Protein AF-0000000066373937 (afdb_homodimer)

Structure (mmCIF, N/CA/C/O backbone):
data_AF-0000000066373937-model_v1
#
loop_
_entity.id
_entity.type
_entity.pdbx_description
1 polymer 'Nitroreductase domain-containing protein'
#
loop_
_atom_site.group_PDB
_atom_site.id
_atom_site.type_symbol
_atom_site.label_atom_id
_atom_site.label_alt_id
_atom_site.label_comp_id
_atom_site.label_asym_id
_atom_site.label_entity_id
_atom_site.label_seq_id
_atom_site.pdbx_PDB_ins_code
_atom_site.Cartn_x
_atom_site.Cartn_y
_atom_site.Cartn_z
_atom_site.occupancy
_atom_site.B_iso_or_equiv
_atom_site.auth_seq_id
_atom_site.auth_comp_id
_atom_site.auth_asym_id
_atom_site.auth_atom_id
_atom_site.pdbx_PDB_model_num
ATOM 1 N N . MET A 1 1 ? -19.297 -17.609 -20.734 1 18.06 1 MET A N 1
ATOM 2 C CA . MET A 1 1 ? -18.984 -16.766 -19.594 1 18.06 1 MET A CA 1
ATOM 3 C C . MET A 1 1 ? -17.953 -15.711 -19.969 1 18.06 1 MET A C 1
ATOM 5 O O . MET A 1 1 ? -16.844 -16.031 -20.406 1 18.06 1 MET A O 1
ATOM 9 N N . ALA A 1 2 ? -18.312 -14.539 -20.469 1 19.8 2 ALA A N 1
ATOM 10 C CA . ALA A 1 2 ? -17.594 -13.516 -21.219 1 19.8 2 ALA A CA 1
ATOM 11 C C . ALA A 1 2 ? -16.484 -12.891 -20.375 1 19.8 2 ALA A C 1
ATOM 13 O O . ALA A 1 2 ? -16.766 -12.25 -19.359 1 19.8 2 ALA A O 1
ATOM 14 N N . VAL A 1 3 ? -15.492 -13.602 -20.125 1 22.28 3 VAL A N 1
ATOM 15 C CA . VAL A 1 3 ? -14.305 -12.969 -19.578 1 22.28 3 VAL A CA 1
ATOM 16 C C . VAL A 1 3 ? -13.969 -11.711 -20.375 1 22.28 3 VAL A C 1
ATOM 18 O O . VAL A 1 3 ? -13.992 -11.734 -21.609 1 22.28 3 VAL A O 1
ATOM 21 N N . ALA A 1 4 ? -14.391 -10.633 -19.875 1 26.78 4 ALA A N 1
ATOM 22 C CA . ALA A 1 4 ? -14.062 -9.391 -20.562 1 26.78 4 ALA A CA 1
ATOM 23 C C . ALA A 1 4 ? -12.609 -9.398 -21.047 1 26.78 4 ALA A C 1
ATOM 25 O O . ALA A 1 4 ? -11.688 -9.516 -20.234 1 26.78 4 ALA A O 1
ATOM 26 N N . SER A 1 5 ? -12.289 -9.867 -22.141 1 24.17 5 SER A N 1
ATOM 27 C CA . SER A 1 5 ? -11.07 -10.062 -22.906 1 24.17 5 SER A CA 1
ATOM 28 C C . SER A 1 5 ? -10.141 -8.859 -22.797 1 24.17 5 SER A C 1
ATOM 30 O O . SER A 1 5 ? -8.922 -9.008 -22.719 1 24.17 5 SER A O 1
ATOM 32 N N . ASN A 1 6 ? -10.562 -7.613 -23.281 1 24.41 6 ASN A N 1
ATOM 33 C CA . ASN A 1 6 ? -9.648 -6.547 -23.672 1 24.41 6 ASN A CA 1
ATOM 34 C C . ASN A 1 6 ? -9.453 -5.543 -22.531 1 24.41 6 ASN A C 1
ATOM 36 O O . ASN A 1 6 ? -10.047 -4.465 -22.547 1 24.41 6 ASN A O 1
ATOM 40 N N . VAL A 1 7 ? -9.492 -6.02 -21.406 1 26.81 7 VAL A N 1
ATOM 41 C CA . VAL A 1 7 ? -9.211 -4.977 -20.422 1 26.81 7 VAL A CA 1
ATOM 42 C C . VAL A 1 7 ? -7.809 -4.418 -20.641 1 26.81 7 VAL A C 1
ATOM 44 O O . VAL A 1 7 ? -6.812 -5.121 -20.453 1 26.81 7 VAL A O 1
ATOM 47 N N . SER A 1 8 ? -7.703 -3.598 -21.688 1 26.28 8 SER A N 1
ATOM 48 C CA . SER A 1 8 ? -6.465 -2.844 -21.844 1 26.28 8 SER A CA 1
ATOM 49 C C . SER A 1 8 ? -6.203 -1.941 -20.656 1 26.28 8 SER A C 1
ATOM 51 O O . SER A 1 8 ? -7.066 -1.152 -20.25 1 26.28 8 SER A O 1
ATOM 53 N N . LEU A 1 9 ? -5.598 -2.402 -19.719 1 29.41 9 LEU A N 1
ATOM 54 C CA . LEU A 1 9 ? -5.188 -1.585 -18.578 1 29.41 9 LEU A CA 1
ATOM 55 C C . LEU A 1 9 ? -4.406 -0.361 -19.047 1 29.41 9 LEU A C 1
ATOM 57 O O . LEU A 1 9 ? -3.314 -0.492 -19.594 1 29.41 9 LEU A O 1
ATOM 61 N N . ASP A 1 10 ? -5.09 0.644 -19.5 1 29.42 10 ASP A N 1
ATOM 62 C CA . ASP A 1 10 ? -4.41 1.905 -19.781 1 29.42 10 ASP A CA 1
ATOM 63 C C . ASP A 1 10 ? -3.621 2.387 -18.562 1 29.42 10 ASP A C 1
ATOM 65 O O . ASP A 1 10 ? -4.203 2.84 -17.578 1 29.42 10 ASP A O 1
ATOM 69 N N . MET A 1 11 ? -2.535 1.786 -18.297 1 31.55 11 MET A N 1
ATOM 70 C CA . MET A 1 11 ? -1.528 2.096 -17.281 1 31.55 11 MET A CA 1
ATOM 71 C C . MET A 1 11 ? -0.979 3.506 -17.469 1 31.55 11 MET A C 1
ATOM 73 O O . MET A 1 11 ? 0.051 3.861 -16.906 1 31.55 11 MET A O 1
ATOM 77 N N . SER A 1 12 ? -1.479 4.281 -18.312 1 31.92 12 SER A N 1
ATOM 78 C CA . SER A 1 12 ? -0.944 5.617 -18.562 1 31.92 12 SER A CA 1
ATOM 79 C C . SER A 1 12 ? -1.19 6.543 -17.375 1 31.92 12 SER A C 1
ATOM 81 O O . SER A 1 12 ? -0.51 7.559 -17.219 1 31.92 12 SER A O 1
ATOM 83 N N . ASN A 1 13 ? -2.279 6.484 -16.812 1 31.14 13 ASN A N 1
ATOM 84 C CA . ASN A 1 13 ? -2.545 7.492 -15.805 1 31.14 13 ASN A CA 1
ATOM 85 C C . ASN A 1 13 ? -1.821 7.18 -14.5 1 31.14 13 ASN A C 1
ATOM 87 O O . ASN A 1 13 ? -2.242 7.621 -13.43 1 31.14 13 ASN A O 1
ATOM 91 N N . PRO A 1 14 ? -0.977 6.164 -14.438 1 36.81 14 PRO A N 1
ATOM 92 C CA . PRO A 1 14 ? -0.631 5.75 -13.07 1 36.81 14 PRO A CA 1
ATOM 93 C C . PRO A 1 14 ? 0.261 6.762 -12.359 1 36.81 14 PRO A C 1
ATOM 95 O O . PRO A 1 14 ? 1.432 6.918 -12.711 1 36.81 14 PRO A O 1
ATOM 98 N N . THR A 1 15 ? -0.243 7.926 -11.992 1 38.41 15 THR A N 1
ATOM 99 C CA . THR A 1 15 ? 0.655 8.672 -11.117 1 38.41 15 THR A CA 1
ATOM 100 C C . THR A 1 15 ? 1.374 7.734 -10.148 1 38.41 15 THR A C 1
ATOM 102 O O . THR A 1 15 ? 2.568 7.898 -9.891 1 38.41 15 THR A O 1
ATOM 105 N N . VAL A 1 16 ? 0.661 6.883 -9.516 1 39.06 16 VAL A N 1
ATOM 106 C CA . VAL A 1 16 ? 1.334 5.965 -8.609 1 39.06 16 VAL A CA 1
ATOM 107 C C . VAL A 1 16 ? 2.469 5.25 -9.336 1 39.06 16 VAL A C 1
ATOM 109 O O . VAL A 1 16 ? 3.494 4.922 -8.734 1 39.06 16 VAL A O 1
ATOM 112 N N . LEU A 1 17 ? 2.285 4.992 -10.688 1 41.66 17 LEU A N 1
ATOM 113 C CA . LEU A 1 17 ? 3.33 4.34 -11.469 1 41.66 17 LEU A CA 1
ATOM 114 C C . LEU A 1 17 ? 4.453 5.316 -11.797 1 41.66 17 LEU A C 1
ATOM 116 O O . LEU A 1 17 ? 5.461 4.934 -12.391 1 41.66 17 LEU A O 1
ATOM 120 N N . ARG A 1 18 ? 4.098 6.496 -11.641 1 41.12 18 ARG A N 1
ATOM 121 C CA . ARG A 1 18 ? 5.074 7.5 -12.047 1 41.12 18 ARG A CA 1
ATOM 122 C C . ARG A 1 18 ? 6.289 7.484 -11.125 1 41.12 18 ARG A C 1
ATOM 124 O O . ARG A 1 18 ? 7.254 8.219 -11.344 1 41.12 18 ARG A O 1
ATOM 131 N N . MET A 1 19 ? 5.945 7.035 -9.977 1 39.25 19 MET A N 1
ATOM 132 C CA . MET A 1 19 ? 7.23 7.031 -9.281 1 39.25 19 MET A CA 1
ATOM 133 C C . MET A 1 19 ? 8.18 6.016 -9.906 1 39.25 19 MET A C 1
ATOM 135 O O . MET A 1 19 ? 7.746 5.035 -10.508 1 39.25 19 MET A O 1
ATOM 139 N N . GLY A 1 20 ? 9.172 6.391 -10.516 1 44.44 20 GLY A N 1
ATOM 140 C CA . GLY A 1 20 ? 10.273 5.5 -10.859 1 44.44 20 GLY A CA 1
ATOM 141 C C . GLY A 1 20 ? 10.242 4.195 -10.086 1 44.44 20 GLY A C 1
ATOM 142 O O . GLY A 1 20 ? 11.289 3.66 -9.727 1 44.44 20 GLY A O 1
ATOM 143 N N . LEU A 1 21 ? 9.047 3.828 -9.844 1 54.38 21 LEU A N 1
ATOM 144 C CA . LEU A 1 21 ? 8.922 2.766 -8.852 1 54.38 21 LEU A CA 1
ATOM 145 C C . LEU A 1 21 ? 9.234 1.406 -9.469 1 54.38 21 LEU A C 1
ATOM 147 O O . LEU A 1 21 ? 9.016 1.199 -10.664 1 54.38 21 LEU A O 1
ATOM 151 N N . PRO A 1 22 ? 10.008 0.587 -8.773 1 52.44 22 PRO A N 1
ATOM 152 C CA . PRO A 1 22 ? 10.523 -0.753 -9.062 1 52.44 22 PRO A CA 1
ATOM 153 C C . PRO A 1 22 ? 9.414 -1.793 -9.211 1 52.44 22 PRO A C 1
ATOM 155 O O . PRO A 1 22 ? 9.477 -2.859 -8.594 1 52.44 22 PRO A O 1
ATOM 158 N N . LEU A 1 23 ? 8.258 -1.354 -9.805 1 60.28 23 LEU A N 1
ATOM 159 C CA . LEU A 1 23 ? 7.141 -2.291 -9.859 1 60.28 23 LEU A CA 1
ATOM 160 C C . LEU A 1 23 ? 7.109 -3.023 -11.195 1 60.28 23 LEU A C 1
ATOM 162 O O . LEU A 1 23 ? 7.195 -2.395 -12.258 1 60.28 23 LEU A O 1
ATOM 166 N N . TYR A 1 24 ? 7.359 -4.32 -11.133 1 66.19 24 TYR A N 1
ATOM 167 C CA . TYR A 1 24 ? 7.23 -5.184 -12.305 1 66.19 24 TYR A CA 1
ATOM 168 C C . TYR A 1 24 ? 6.055 -6.141 -12.148 1 66.19 24 TYR A C 1
ATOM 170 O O . TYR A 1 24 ? 5.727 -6.555 -11.031 1 66.19 24 TYR A O 1
ATOM 178 N N . ILE A 1 25 ? 5.246 -6.289 -13.281 1 73.19 25 ILE A N 1
ATOM 179 C CA . ILE A 1 25 ? 4.086 -7.176 -13.289 1 73.19 25 ILE A CA 1
ATOM 180 C C . ILE A 1 25 ? 4.293 -8.289 -14.312 1 73.19 25 ILE A C 1
ATOM 182 O O . ILE A 1 25 ? 4.816 -8.047 -15.406 1 73.19 25 ILE A O 1
ATOM 186 N N . ALA A 1 26 ? 4.16 -9.531 -13.828 1 71.44 26 ALA A N 1
ATOM 187 C CA . ALA A 1 26 ? 4.098 -10.656 -14.758 1 71.44 26 ALA A CA 1
ATOM 188 C C . ALA A 1 26 ? 2.678 -11.203 -14.852 1 71.44 26 ALA A C 1
ATOM 190 O O . ALA A 1 26 ? 2.045 -11.492 -13.836 1 71.44 26 ALA A O 1
ATOM 191 N N . SER A 1 27 ? 2.113 -11.211 -16.094 1 75.06 27 SER A N 1
ATOM 192 C CA . SER A 1 27 ? 0.809 -11.828 -16.344 1 75.06 27 SER A CA 1
ATOM 193 C C . SER A 1 27 ? 0.955 -13.234 -16.922 1 75.06 27 SER A C 1
ATOM 195 O O . SER A 1 27 ? 1.688 -13.438 -17.891 1 75.06 27 SER A O 1
ATOM 197 N N . LEU A 1 28 ? 0.388 -14.164 -16.203 1 80.75 28 LEU A N 1
ATOM 198 C CA . LEU A 1 28 ? 0.434 -15.57 -16.594 1 80.75 28 LEU A CA 1
ATOM 199 C C . LEU A 1 28 ? -0.926 -16.031 -17.109 1 80.75 28 LEU A C 1
ATOM 201 O O . LEU A 1 28 ? -1.955 -15.75 -16.484 1 80.75 28 LEU A O 1
ATOM 205 N N . ARG A 1 29 ? -0.799 -16.688 -18.297 1 77 29 ARG A N 1
ATOM 206 C CA . ARG A 1 29 ? -2.01 -17.25 -18.906 1 77 29 ARG A CA 1
ATOM 207 C C . ARG A 1 29 ? -1.831 -18.719 -19.234 1 77 29 ARG A C 1
ATOM 209 O O . ARG A 1 29 ? -0.705 -19.219 -19.266 1 77 29 ARG A O 1
ATOM 216 N N . ARG A 1 30 ? -2.969 -19.391 -19.234 1 77.25 30 ARG A N 1
ATOM 217 C CA . ARG A 1 30 ? -3.039 -20.781 -19.703 1 77.25 30 ARG A CA 1
ATOM 218 C C . ARG A 1 30 ? -2.078 -21.672 -18.922 1 77.25 30 ARG A C 1
ATOM 220 O O . ARG A 1 30 ? -2.145 -21.734 -17.703 1 77.25 30 ARG A O 1
ATOM 227 N N . GLY A 1 31 ? -1.222 -22.281 -19.609 1 83.69 31 GLY A N 1
ATOM 228 C CA . GLY A 1 31 ? -0.311 -23.234 -18.969 1 83.69 31 GLY A CA 1
ATOM 229 C C . GLY A 1 31 ? 0.583 -22.594 -17.938 1 83.69 31 GLY A C 1
ATOM 230 O O . GLY A 1 31 ? 1.002 -23.25 -16.984 1 83.69 31 GLY A O 1
ATOM 231 N N . ALA A 1 32 ? 0.888 -21.359 -18.094 1 85.94 32 ALA A N 1
ATOM 232 C CA . ALA A 1 32 ? 1.755 -20.672 -17.156 1 85.94 32 ALA A CA 1
ATOM 233 C C . ALA A 1 32 ? 1.075 -20.516 -15.797 1 85.94 32 ALA A C 1
ATOM 235 O O . ALA A 1 32 ? 1.74 -20.531 -14.758 1 85.94 32 ALA A O 1
ATOM 236 N N . ILE A 1 33 ? -0.242 -20.453 -15.805 1 89.25 33 ILE A N 1
ATOM 237 C CA . ILE A 1 33 ? -1.001 -20.375 -14.562 1 89.25 33 ILE A CA 1
ATOM 238 C C . ILE A 1 33 ? -0.797 -21.656 -13.75 1 89.25 33 ILE A C 1
ATOM 240 O O . ILE A 1 33 ? -0.445 -21.609 -12.57 1 89.25 33 ILE A O 1
ATOM 244 N N . TYR A 1 34 ? -0.975 -22.75 -14.516 1 91.06 34 TYR A N 1
ATOM 245 C CA . TYR A 1 34 ? -0.826 -24.031 -13.828 1 91.06 34 TYR A CA 1
ATOM 246 C C . TYR A 1 34 ? 0.576 -24.172 -13.25 1 91.06 34 TYR A C 1
ATOM 248 O O . TYR A 1 34 ? 0.739 -24.625 -12.117 1 91.06 34 TYR A O 1
ATOM 256 N N . LYS A 1 35 ? 1.493 -23.844 -13.984 1 93.25 35 LYS A N 1
ATOM 257 C CA . LYS A 1 35 ? 2.889 -24.031 -13.602 1 93.25 35 LYS A CA 1
ATOM 258 C C . LYS A 1 35 ? 3.223 -23.234 -12.344 1 93.25 35 LYS A C 1
ATOM 260 O O . LYS A 1 35 ? 3.855 -23.75 -11.422 1 93.25 35 LYS A O 1
ATOM 265 N N . VAL A 1 36 ? 2.854 -21.969 -12.266 1 94.5 36 VAL A N 1
ATOM 266 C CA . VAL A 1 36 ? 3.17 -21.141 -11.109 1 94.5 36 VAL A CA 1
ATOM 267 C C . VAL A 1 36 ? 2.514 -21.719 -9.859 1 94.5 36 VAL A C 1
ATOM 269 O O . VAL A 1 36 ? 3.146 -21.828 -8.805 1 94.5 36 VAL A O 1
ATOM 272 N N . TRP A 1 37 ? 1.316 -22.141 -9.945 1 96.06 37 TRP A N 1
ATOM 273 C CA . TRP A 1 37 ? 0.611 -22.641 -8.773 1 96.06 37 TRP A CA 1
ATOM 274 C C . TRP A 1 37 ? 1.052 -24.062 -8.422 1 96.06 37 TRP A C 1
ATOM 276 O O . TRP A 1 37 ? 0.92 -24.484 -7.277 1 96.06 37 TRP A O 1
ATOM 286 N N . GLN A 1 38 ? 1.603 -24.734 -9.422 1 95.94 38 GLN A N 1
ATOM 287 C CA . GLN A 1 38 ? 2.252 -26 -9.109 1 95.94 38 GLN A CA 1
ATOM 288 C C . GLN A 1 38 ? 3.52 -25.781 -8.289 1 95.94 38 GLN A C 1
ATOM 290 O O . GLN A 1 38 ? 3.82 -26.562 -7.375 1 95.94 38 GLN A O 1
ATOM 295 N N . PHE A 1 39 ? 4.305 -24.781 -8.633 1 96.25 39 PHE A N 1
ATOM 296 C CA . PHE A 1 39 ? 5.473 -24.438 -7.824 1 96.25 39 PHE A CA 1
ATOM 297 C C . PHE A 1 39 ? 5.07 -24.156 -6.383 1 96.25 39 PHE A C 1
ATOM 299 O O . PHE A 1 39 ? 5.746 -24.578 -5.445 1 96.25 39 PHE A O 1
ATOM 306 N N . VAL A 1 40 ? 3.949 -23.391 -6.18 1 96.06 40 VAL A N 1
ATOM 307 C CA . VAL A 1 40 ? 3.447 -23.094 -4.848 1 96.06 40 VAL A CA 1
ATOM 308 C C . VAL A 1 40 ? 3.053 -24.375 -4.133 1 96.06 40 VAL A C 1
ATOM 310 O O . VAL A 1 40 ? 3.428 -24.609 -2.98 1 96.06 40 VAL A O 1
ATOM 313 N N . GLU A 1 41 ? 2.371 -25.219 -4.855 1 96.38 41 GLU A N 1
ATOM 314 C CA . GLU A 1 41 ? 1.931 -26.484 -4.27 1 96.38 41 GLU A CA 1
ATOM 315 C C . GLU A 1 41 ? 3.119 -27.328 -3.826 1 96.38 41 GLU A C 1
ATOM 317 O O . GLU A 1 41 ? 3.135 -27.859 -2.711 1 96.38 41 GLU A O 1
ATOM 322 N N . ASP A 1 42 ? 4.062 -27.484 -4.652 1 96.94 42 ASP A N 1
ATOM 323 C CA . ASP A 1 42 ? 5.246 -28.281 -4.344 1 96.94 42 ASP A CA 1
ATOM 324 C C . ASP A 1 42 ? 5.973 -27.734 -3.121 1 96.94 42 ASP A C 1
ATOM 326 O O . ASP A 1 42 ? 6.387 -28.484 -2.242 1 96.94 42 ASP A O 1
ATOM 330 N N . ALA A 1 43 ? 6.137 -26.453 -3.09 1 95.69 43 ALA A N 1
ATOM 331 C CA . ALA A 1 43 ? 6.816 -25.812 -1.963 1 95.69 43 ALA A CA 1
ATOM 332 C C . ALA A 1 43 ? 6.059 -26.047 -0.66 1 95.69 43 ALA A C 1
ATOM 334 O O . ALA A 1 43 ? 6.664 -26.344 0.375 1 95.69 43 ALA A O 1
ATOM 335 N N . LEU A 1 44 ? 4.746 -25.938 -0.681 1 95 44 LEU A N 1
ATOM 336 C CA . LEU A 1 44 ? 3.928 -26.078 0.519 1 95 44 LEU A CA 1
ATOM 337 C C . LEU A 1 44 ? 3.893 -27.547 0.974 1 95 44 LEU A C 1
ATOM 339 O O . LEU A 1 44 ? 3.842 -27.812 2.174 1 95 44 LEU A O 1
ATOM 343 N N . ARG A 1 45 ? 3.883 -28.453 0.049 1 95.81 45 ARG A N 1
ATOM 344 C CA . ARG A 1 45 ? 3.887 -29.875 0.407 1 95.81 45 ARG A CA 1
ATOM 345 C C . ARG A 1 45 ? 5.145 -30.234 1.191 1 95.81 45 ARG A C 1
ATOM 347 O O . ARG A 1 45 ? 5.141 -31.188 1.965 1 95.81 45 ARG A O 1
ATOM 354 N N . ALA A 1 46 ? 6.172 -29.438 1.04 1 94.06 46 ALA A N 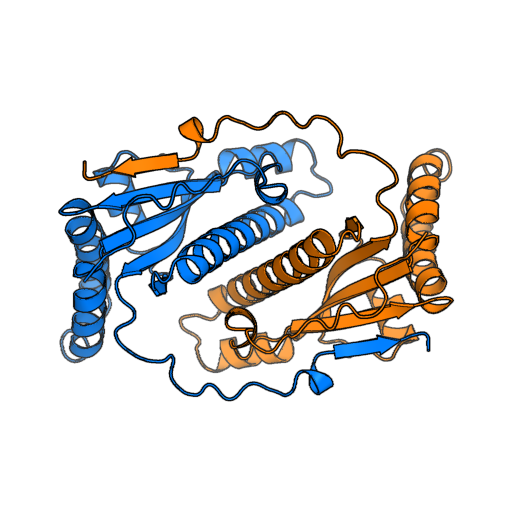1
ATOM 355 C CA . ALA A 1 46 ? 7.434 -29.703 1.728 1 94.06 46 ALA A CA 1
ATOM 356 C C . ALA A 1 46 ? 7.367 -29.25 3.184 1 94.06 46 ALA A C 1
ATOM 358 O O . ALA A 1 46 ? 8.18 -29.672 4.008 1 94.06 46 ALA A O 1
ATOM 359 N N . VAL A 1 47 ? 6.391 -28.422 3.555 1 91.56 47 VAL A N 1
ATOM 360 C CA . VAL A 1 47 ? 6.441 -27.828 4.891 1 91.56 47 VAL A CA 1
ATOM 361 C C . VAL A 1 47 ? 5.129 -28.094 5.621 1 91.56 47 VAL A C 1
ATOM 363 O O . VAL A 1 47 ? 5.062 -27.984 6.848 1 91.56 47 VAL A O 1
ATOM 366 N N . VAL A 1 48 ? 4.031 -28.422 4.922 1 90.25 48 VAL A N 1
ATOM 367 C CA . VAL A 1 48 ? 2.734 -28.703 5.52 1 90.25 48 VAL A CA 1
ATOM 368 C C . VAL A 1 48 ? 2.539 -30.219 5.629 1 90.25 48 VAL A C 1
ATOM 370 O O . VAL A 1 48 ? 2.721 -30.938 4.648 1 90.25 48 VAL A O 1
ATOM 373 N N . PRO A 1 49 ? 2.18 -30.656 6.766 1 92.75 49 PRO A N 1
ATOM 374 C CA . PRO A 1 49 ? 1.939 -32.094 6.91 1 92.75 49 PRO A CA 1
ATOM 375 C C . PRO A 1 49 ? 0.891 -32.625 5.934 1 92.75 49 PRO A C 1
ATOM 377 O O . PRO A 1 49 ? -0.112 -31.953 5.676 1 92.75 49 PRO A O 1
ATOM 380 N N . ALA A 1 50 ? 1.148 -33.812 5.434 1 92.06 50 ALA A N 1
ATOM 381 C CA . ALA A 1 50 ? 0.32 -34.406 4.391 1 92.06 50 ALA A CA 1
ATOM 382 C C . ALA A 1 50 ? -1.129 -34.531 4.848 1 92.06 50 ALA A C 1
ATOM 384 O O . ALA A 1 50 ? -2.057 -34.312 4.07 1 92.06 50 ALA A O 1
ATOM 385 N N . ASP A 1 51 ? -1.302 -34.812 6.113 1 94.44 51 ASP A N 1
ATOM 386 C CA . ASP A 1 51 ? -2.639 -35.094 6.633 1 94.44 51 ASP A CA 1
ATOM 387 C C . ASP A 1 51 ? -3.422 -33.781 6.828 1 94.44 51 ASP A C 1
ATOM 389 O O . ASP A 1 51 ? -4.641 -33.812 7.012 1 94.44 51 ASP A O 1
ATOM 393 N N . SER A 1 52 ? -2.801 -32.719 6.73 1 92.81 52 SER A N 1
ATOM 394 C CA . SER A 1 52 ? -3.455 -31.422 6.914 1 92.81 52 SER A CA 1
ATOM 395 C C . SER A 1 52 ? -3.42 -30.594 5.629 1 92.81 52 SER A C 1
ATOM 397 O O . SER A 1 52 ? -3.717 -29.406 5.645 1 92.81 52 SER A O 1
ATOM 399 N N . PHE A 1 53 ? -3.061 -31.297 4.496 1 95.31 53 PHE A N 1
ATOM 400 C CA . PHE A 1 53 ? -2.756 -30.531 3.293 1 95.31 53 PHE A CA 1
ATOM 401 C C . PHE A 1 53 ? -4.012 -30.312 2.453 1 95.31 53 PHE A C 1
ATOM 403 O O . PHE A 1 53 ? -4.039 -29.453 1.577 1 95.31 53 PHE A O 1
ATOM 410 N N . GLU A 1 54 ? -5.023 -31 2.641 1 93.06 54 GLU A N 1
ATOM 411 C CA . GLU A 1 54 ? -6.18 -31.047 1.752 1 93.06 54 GLU A CA 1
ATOM 412 C C . GLU A 1 54 ? -6.816 -29.672 1.596 1 93.06 54 GLU A C 1
ATOM 414 O O . GLU A 1 54 ? -7.117 -29.234 0.479 1 93.06 54 GLU A O 1
ATOM 419 N N . PRO A 1 55 ? -7.07 -28.922 2.682 1 90.31 55 PRO A N 1
ATOM 420 C CA . PRO A 1 55 ? -7.625 -27.578 2.488 1 90.31 55 PRO A CA 1
ATOM 421 C C . PRO A 1 55 ? -6.746 -26.703 1.605 1 90.31 55 PRO A C 1
ATOM 423 O O . PRO A 1 55 ? -7.258 -25.922 0.795 1 90.31 55 PRO A O 1
ATOM 426 N N . THR A 1 56 ? -5.473 -26.859 1.765 1 91.81 56 THR A N 1
ATOM 427 C CA . THR A 1 56 ? -4.527 -26.125 0.937 1 91.81 56 THR A CA 1
ATOM 428 C C . THR A 1 56 ? -4.629 -26.547 -0.522 1 91.81 56 THR A C 1
ATOM 430 O O . THR A 1 56 ? -4.668 -25.719 -1.424 1 91.81 56 THR A O 1
ATOM 433 N N . ALA A 1 57 ? -4.73 -27.812 -0.746 1 93.25 57 ALA A N 1
ATOM 434 C CA . ALA A 1 57 ? -4.832 -28.344 -2.1 1 93.25 57 ALA A CA 1
ATOM 435 C C . ALA A 1 57 ? -6.078 -27.812 -2.805 1 93.25 57 ALA A C 1
ATOM 437 O O . ALA A 1 57 ? -6.035 -27.484 -3.99 1 93.25 57 ALA A O 1
ATOM 438 N N . GLN A 1 58 ? -7.152 -27.75 -2.156 1 91.75 58 GLN A N 1
ATOM 439 C CA . GLN A 1 58 ? -8.406 -27.266 -2.73 1 91.75 58 GLN A CA 1
ATOM 440 C C . GLN A 1 58 ? -8.289 -25.797 -3.135 1 91.75 58 GLN A C 1
ATOM 442 O O . GLN A 1 58 ? -8.766 -25.406 -4.203 1 91.75 58 GLN A O 1
ATOM 447 N N . LYS A 1 59 ? -7.66 -25.078 -2.289 1 88.88 59 LYS A N 1
ATOM 448 C CA . LYS A 1 59 ? -7.465 -23.656 -2.602 1 88.88 59 LYS A CA 1
ATOM 449 C C . LYS A 1 59 ? -6.582 -23.484 -3.834 1 88.88 59 LYS A C 1
ATOM 451 O O . LYS A 1 59 ? -6.898 -22.688 -4.723 1 88.88 59 LYS A O 1
ATOM 456 N N . LEU A 1 60 ? -5.566 -24.25 -3.855 1 93.81 60 LEU A N 1
ATOM 457 C CA . LEU A 1 60 ? -4.629 -24.141 -4.969 1 93.81 60 LEU A CA 1
ATOM 458 C C . LEU A 1 60 ? -5.293 -24.578 -6.277 1 93.81 60 LEU A C 1
ATOM 460 O O . LEU A 1 60 ? -4.984 -24.031 -7.34 1 93.81 60 LEU A O 1
ATOM 464 N N . LYS A 1 61 ? -6.184 -25.484 -6.234 1 92.62 61 LYS A N 1
ATOM 465 C CA . LYS A 1 61 ? -6.941 -25.891 -7.41 1 92.62 61 LYS A CA 1
ATOM 466 C C . LYS A 1 61 ? -7.758 -24.734 -7.973 1 92.62 61 LYS A C 1
ATOM 468 O O . LYS A 1 61 ? -7.859 -24.578 -9.195 1 92.62 61 LYS A O 1
ATOM 473 N N . LEU A 1 62 ? -8.32 -23.953 -7.109 1 87.25 62 LEU A N 1
ATOM 474 C CA . LEU A 1 62 ? -9.086 -22.781 -7.535 1 87.25 62 LEU A CA 1
ATOM 475 C C . LEU A 1 62 ? -8.188 -21.766 -8.242 1 87.25 62 LEU A C 1
ATO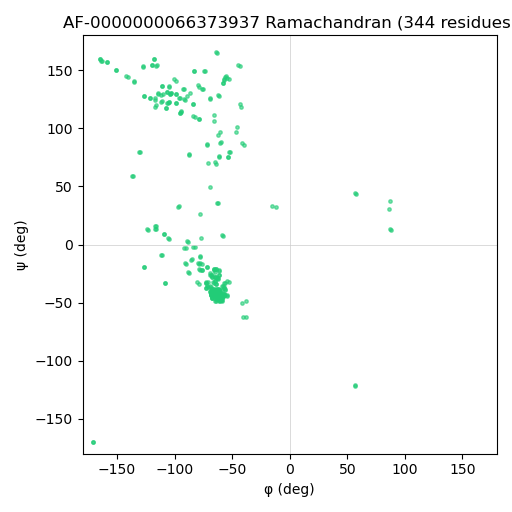M 477 O O . LEU A 1 62 ? -8.594 -21.156 -9.234 1 87.25 62 LEU A O 1
ATOM 481 N N . PHE A 1 63 ? -7.023 -21.656 -7.723 1 91.25 63 PHE A N 1
ATOM 482 C CA . PHE A 1 63 ? -6.094 -20.703 -8.336 1 91.25 63 PHE A CA 1
ATOM 483 C C . PHE A 1 63 ? -5.664 -21.188 -9.719 1 91.25 63 PHE A C 1
ATOM 485 O O . PHE A 1 63 ? -5.566 -20.391 -10.656 1 91.25 63 PHE A O 1
ATOM 492 N N . LYS A 1 64 ? -5.461 -22.469 -9.867 1 92.94 64 LYS A N 1
ATOM 493 C CA . LYS A 1 64 ? -5.074 -23.062 -11.148 1 92.94 64 LYS A CA 1
ATOM 494 C C . LYS A 1 64 ? -6.18 -22.891 -12.188 1 92.94 64 LYS A C 1
ATOM 496 O O . LYS A 1 64 ? -5.902 -22.828 -13.383 1 92.94 64 LYS A O 1
ATOM 501 N N . ALA A 1 65 ? -7.367 -22.719 -11.805 1 88.44 65 ALA A N 1
ATOM 502 C CA . ALA A 1 65 ? -8.523 -22.625 -12.688 1 88.44 65 ALA A CA 1
ATOM 503 C C . ALA A 1 65 ? -8.789 -21.188 -13.109 1 88.44 65 ALA A C 1
ATOM 505 O O . ALA A 1 65 ? -9.703 -20.906 -13.891 1 88.44 65 ALA A O 1
ATOM 506 N N . GLY A 1 66 ? -8.039 -20.234 -12.617 1 86.81 66 GLY A N 1
ATOM 507 C CA . GLY A 1 66 ? -8.227 -18.828 -12.953 1 86.81 66 GLY A CA 1
ATOM 508 C C . GLY A 1 66 ? -7.973 -18.531 -14.422 1 86.81 66 GLY A C 1
ATOM 509 O O . GLY A 1 66 ? -7.398 -19.359 -15.141 1 86.81 66 GLY A O 1
ATOM 510 N N . ALA A 1 67 ? -8.391 -17.375 -14.898 1 86.19 67 ALA A N 1
ATOM 511 C CA . ALA A 1 67 ? -8.188 -16.938 -16.281 1 86.19 67 ALA A CA 1
ATOM 512 C C . ALA A 1 67 ? -6.773 -16.391 -16.469 1 86.19 67 ALA A C 1
ATOM 514 O O . ALA A 1 67 ? -6.195 -16.516 -17.562 1 86.19 67 ALA A O 1
ATOM 515 N N . ALA A 1 68 ? -6.246 -15.797 -15.453 1 87.69 68 ALA A N 1
ATOM 516 C CA . ALA A 1 68 ? -4.891 -15.25 -15.445 1 87.69 68 ALA A CA 1
ATOM 517 C C . ALA A 1 68 ? -4.371 -15.086 -14.016 1 87.69 68 ALA A C 1
ATOM 519 O O . ALA A 1 68 ? -5.156 -15.055 -13.062 1 87.69 68 ALA A O 1
ATOM 520 N N . THR A 1 69 ? -3.129 -15.062 -13.883 1 90.69 69 THR A N 1
ATOM 521 C CA . THR A 1 69 ? -2.465 -14.703 -12.641 1 90.69 69 THR A CA 1
ATOM 522 C C . THR A 1 69 ? -1.453 -13.586 -12.867 1 90.69 69 THR A C 1
ATOM 524 O O . THR A 1 69 ? -0.646 -13.648 -13.797 1 90.69 69 THR A O 1
ATOM 527 N N . ILE A 1 70 ? -1.581 -12.594 -12.102 1 89.5 70 ILE A N 1
ATOM 528 C CA . ILE A 1 70 ? -0.625 -11.492 -12.141 1 89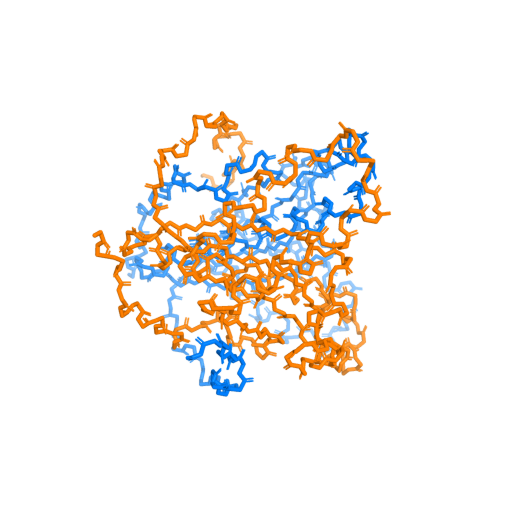.5 70 ILE A CA 1
ATOM 529 C C . ILE A 1 70 ? 0.331 -11.594 -10.953 1 89.5 70 ILE A C 1
ATOM 531 O O . ILE A 1 70 ? -0.1 -11.805 -9.82 1 89.5 70 ILE A O 1
ATOM 535 N N . LEU A 1 71 ? 1.606 -11.508 -11.227 1 92.12 71 LEU A N 1
ATOM 536 C CA . LEU A 1 71 ? 2.637 -11.453 -10.195 1 92.12 71 LEU A CA 1
ATOM 537 C C . LEU A 1 71 ? 3.178 -10.039 -10.039 1 92.12 71 LEU A C 1
ATOM 539 O O . LEU A 1 71 ? 3.539 -9.391 -11.023 1 92.12 71 LEU A O 1
ATOM 543 N N . PHE A 1 72 ? 3.234 -9.523 -8.812 1 91.38 72 PHE A N 1
ATOM 544 C CA . PHE A 1 72 ? 3.723 -8.188 -8.523 1 91.38 72 PHE A CA 1
ATOM 545 C C . PHE A 1 72 ? 5.113 -8.234 -7.898 1 91.38 72 PHE A C 1
ATOM 547 O O . PHE A 1 72 ? 5.301 -8.859 -6.852 1 91.38 72 PHE A O 1
ATOM 554 N N . TYR A 1 73 ? 6.039 -7.551 -8.562 1 92.19 73 TYR A N 1
ATOM 555 C CA . TYR A 1 73 ? 7.426 -7.57 -8.109 1 92.19 73 TYR A CA 1
ATOM 556 C C . TYR A 1 73 ? 7.902 -6.164 -7.758 1 92.19 73 TYR A C 1
ATOM 558 O O . TYR A 1 73 ? 7.367 -5.176 -8.266 1 92.19 73 TYR A O 1
ATOM 566 N N . GLU A 1 74 ? 8.883 -6.145 -6.883 1 88.94 74 GLU A N 1
ATOM 567 C CA . GLU A 1 74 ? 9.688 -4.953 -6.621 1 88.94 74 GLU A CA 1
ATOM 568 C C . GLU A 1 74 ? 11.133 -5.156 -7.051 1 88.94 74 GLU A C 1
ATOM 570 O O . GLU A 1 74 ? 11.758 -6.156 -6.695 1 88.94 74 GLU A O 1
ATOM 575 N N . ASP A 1 75 ? 11.641 -4.262 -7.777 1 89.5 75 ASP A N 1
ATOM 576 C CA . ASP A 1 75 ? 13.062 -4.293 -8.117 1 89.5 75 ASP A CA 1
ATOM 577 C C . ASP A 1 75 ? 13.914 -3.775 -6.961 1 89.5 75 ASP A C 1
ATOM 579 O O . ASP A 1 75 ? 14.008 -2.564 -6.746 1 89.5 75 ASP A O 1
ATOM 583 N N . GLN A 1 76 ? 14.602 -4.629 -6.312 1 93.38 76 GLN A N 1
ATOM 584 C CA . GLN A 1 76 ? 15.344 -4.273 -5.105 1 93.38 76 GLN A CA 1
ATOM 585 C C . GLN A 1 76 ? 16.625 -3.518 -5.453 1 93.38 76 GLN A C 1
ATOM 587 O O . GLN A 1 76 ? 17.203 -2.834 -4.602 1 93.38 76 GLN A O 1
ATOM 592 N N . ASN A 1 77 ? 17.094 -3.678 -6.676 1 91.38 77 ASN A N 1
ATOM 593 C CA . ASN A 1 77 ? 18.234 -2.865 -7.094 1 91.38 77 ASN A CA 1
ATOM 594 C C . ASN A 1 77 ? 17.875 -1.382 -7.141 1 91.38 77 ASN A C 1
ATOM 596 O O . ASN A 1 77 ? 18.672 -0.529 -6.777 1 91.38 77 ASN A O 1
ATOM 600 N N . VAL A 1 78 ? 16.703 -1.155 -7.633 1 86.94 78 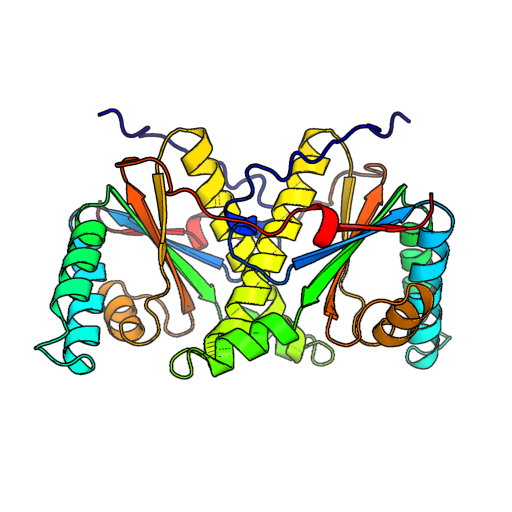VAL A N 1
ATOM 601 C CA . VAL A 1 78 ? 16.25 0.231 -7.672 1 86.94 78 VAL A CA 1
ATOM 602 C C . VAL A 1 78 ? 16.125 0.771 -6.25 1 86.94 78 VAL A C 1
ATOM 604 O O . VAL A 1 78 ? 16.578 1.879 -5.957 1 86.94 78 VAL A O 1
ATOM 607 N N . VAL A 1 79 ? 15.539 -0.002 -5.371 1 89.88 79 VAL A N 1
ATOM 608 C CA . VAL A 1 79 ? 15.367 0.4 -3.979 1 89.88 79 VAL A CA 1
ATOM 609 C C . VAL A 1 79 ? 16.734 0.674 -3.346 1 89.88 79 VAL A C 1
ATOM 611 O O . VAL A 1 79 ? 16.938 1.728 -2.738 1 89.88 79 VAL A O 1
ATOM 614 N N . LYS A 1 80 ? 17.625 -0.195 -3.52 1 94.06 80 LYS A N 1
ATOM 615 C CA . LYS A 1 80 ? 18.969 -0.054 -2.967 1 94.06 80 LYS A CA 1
ATOM 616 C C . LYS A 1 80 ? 19.672 1.163 -3.553 1 94.06 80 LYS A C 1
ATOM 618 O O . LYS A 1 80 ? 20.391 1.877 -2.84 1 94.06 80 LYS A O 1
ATOM 623 N N . GLY A 1 81 ? 19.547 1.348 -4.801 1 91.56 81 GLY A N 1
ATOM 624 C CA . GLY A 1 81 ? 20.125 2.52 -5.434 1 91.56 81 GLY A CA 1
ATOM 625 C C . GLY A 1 81 ? 19.641 3.826 -4.84 1 91.56 81 GLY A C 1
ATOM 626 O O . GLY A 1 81 ? 20.422 4.742 -4.609 1 91.56 81 GLY A O 1
ATOM 627 N N . LEU A 1 82 ? 18.375 3.859 -4.59 1 87.56 82 LEU A N 1
ATOM 628 C CA . LEU A 1 82 ? 17.797 5.047 -3.961 1 87.56 82 LEU A CA 1
ATOM 629 C C . LEU A 1 82 ? 18.297 5.203 -2.531 1 87.56 82 LEU A C 1
ATOM 631 O O . LEU A 1 82 ? 18.609 6.312 -2.096 1 87.56 82 LEU A O 1
ATOM 635 N N . GLN A 1 83 ? 18.422 4.086 -1.832 1 90.94 83 GLN A N 1
ATOM 636 C CA . GLN A 1 83 ? 18.953 4.109 -0.476 1 90.94 83 GLN A CA 1
ATOM 637 C C . GLN A 1 83 ? 20.375 4.668 -0.459 1 90.94 83 GLN A C 1
ATOM 639 O O . GLN A 1 83 ? 20.734 5.449 0.427 1 90.94 83 GLN A O 1
ATOM 644 N N . GLU A 1 84 ? 21.109 4.309 -1.409 1 94.06 84 GLU A N 1
ATOM 645 C CA . GLU A 1 84 ? 22.484 4.77 -1.506 1 94.06 84 GLU A CA 1
ATOM 646 C C . GLU A 1 84 ? 22.562 6.242 -1.901 1 94.06 84 GLU A C 1
ATOM 648 O O . GLU A 1 84 ? 23.406 6.984 -1.407 1 94.06 84 GLU A O 1
ATOM 653 N N . GLN A 1 85 ? 21.703 6.656 -2.754 1 89.19 85 GLN A N 1
ATOM 654 C CA . GLN A 1 85 ? 21.672 8.031 -3.246 1 89.19 85 GLN A CA 1
ATOM 655 C C . GLN A 1 85 ? 21.188 8.992 -2.166 1 89.19 85 GLN A C 1
ATOM 657 O O . GLN A 1 85 ? 21.641 10.133 -2.096 1 89.19 85 GLN A O 1
ATOM 662 N N . PHE A 1 86 ? 20.266 8.477 -1.289 1 88.56 86 PHE A N 1
ATOM 663 C CA . PHE A 1 86 ? 19.688 9.305 -0.241 1 88.56 86 PHE A CA 1
ATOM 664 C C . PHE A 1 86 ? 19.766 8.602 1.109 1 88.56 86 PHE A C 1
ATOM 666 O O . PHE A 1 86 ? 18.734 8.211 1.668 1 88.56 86 PHE A O 1
ATOM 673 N N . PRO A 1 87 ? 20.875 8.633 1.729 1 91.62 87 PRO A N 1
ATOM 674 C CA . PRO A 1 87 ? 21.094 7.852 2.947 1 91.62 87 PRO A CA 1
ATOM 675 C C . PRO A 1 87 ? 20.203 8.289 4.102 1 91.62 87 PRO A C 1
ATOM 677 O O . PRO A 1 87 ? 19.828 7.469 4.945 1 91.62 87 PRO A O 1
ATOM 680 N N . ALA A 1 88 ? 19.812 9.531 4.129 1 83.25 88 ALA A N 1
ATOM 681 C CA . ALA A 1 88 ? 18.984 10.047 5.207 1 83.25 88 ALA A CA 1
ATOM 682 C C . ALA A 1 88 ? 17.609 9.391 5.199 1 83.25 88 ALA A C 1
ATOM 684 O O . ALA A 1 88 ? 16.938 9.305 6.234 1 83.25 88 ALA A O 1
ATOM 685 N N . TYR A 1 89 ? 17.234 8.844 4.027 1 86.12 89 TYR A N 1
ATOM 686 C CA . TYR A 1 89 ? 15.922 8.25 3.883 1 86.12 89 TYR A CA 1
ATOM 687 C C . TYR A 1 89 ? 16.031 6.758 3.596 1 86.12 89 TYR A C 1
ATOM 689 O O . TYR A 1 89 ? 15.055 6.133 3.148 1 86.12 89 TYR A O 1
ATOM 697 N N . ALA A 1 90 ? 17.156 6.199 3.836 1 91.06 90 ALA A N 1
ATOM 698 C CA . ALA A 1 90 ? 17.422 4.82 3.439 1 91.06 90 ALA A CA 1
ATOM 699 C C . ALA A 1 90 ? 16.391 3.865 4.02 1 91.06 90 ALA A C 1
ATOM 701 O O . ALA A 1 90 ? 15.906 2.961 3.328 1 91.06 90 ALA A O 1
ATOM 702 N N . ALA A 1 91 ? 15.977 4.078 5.199 1 91.88 91 ALA A N 1
ATOM 703 C CA . ALA A 1 91 ? 15.047 3.176 5.871 1 91.88 91 ALA A CA 1
ATOM 704 C C . ALA A 1 91 ? 13.648 3.285 5.273 1 91.88 91 ALA A C 1
ATOM 706 O O . ALA A 1 91 ? 12.844 2.359 5.395 1 91.88 91 ALA A O 1
ATOM 707 N N . ASN A 1 92 ? 13.359 4.375 4.578 1 88.06 92 ASN A N 1
ATOM 708 C CA . ASN A 1 92 ? 12.016 4.645 4.078 1 88.06 92 ASN A CA 1
ATOM 709 C C . ASN A 1 92 ? 11.789 4.02 2.703 1 88.06 92 ASN A C 1
ATOM 711 O O . ASN A 1 92 ? 10.656 3.695 2.34 1 88.06 92 ASN A O 1
ATOM 715 N N . PHE A 1 93 ? 12.805 3.797 1.964 1 89.12 93 PHE A N 1
ATOM 716 C CA . PHE A 1 93 ? 12.656 3.438 0.559 1 89.12 93 PHE A CA 1
ATOM 717 C C . PHE A 1 93 ? 12.008 2.066 0.417 1 89.12 93 PHE A C 1
ATOM 719 O O . PHE A 1 93 ? 11.109 1.882 -0.407 1 89.12 93 PHE A O 1
ATOM 726 N N . PRO A 1 94 ? 12.383 1.08 1.256 1 91.75 94 PRO A N 1
ATOM 727 C CA . PRO A 1 94 ? 11.664 -0.19 1.146 1 91.75 94 PRO A CA 1
ATOM 728 C C . PRO A 1 94 ? 10.18 -0.059 1.494 1 91.75 94 PRO A C 1
ATOM 730 O O . PRO A 1 94 ? 9.344 -0.728 0.889 1 91.75 94 PRO A O 1
ATOM 733 N N . VAL A 1 95 ? 9.891 0.793 2.396 1 89.12 95 VAL A N 1
ATOM 734 C CA . VAL A 1 95 ? 8.516 1.02 2.814 1 89.12 95 VAL A CA 1
ATOM 735 C C . VAL A 1 95 ? 7.727 1.662 1.675 1 89.12 95 VAL A C 1
ATOM 737 O O . VAL A 1 95 ? 6.641 1.195 1.321 1 89.12 95 VAL A O 1
ATOM 740 N N . TRP A 1 96 ? 8.305 2.652 1.07 1 88.31 96 TRP A N 1
ATOM 741 C CA . TRP A 1 96 ? 7.637 3.373 -0.008 1 88.31 96 TRP A CA 1
ATOM 742 C C . TRP A 1 96 ? 7.492 2.492 -1.243 1 88.31 96 TRP A C 1
ATOM 744 O O . TRP A 1 96 ? 6.492 2.58 -1.961 1 88.31 96 TRP A O 1
ATOM 754 N N . ALA A 1 97 ? 8.469 1.688 -1.475 1 88 97 ALA A N 1
ATOM 755 C CA . ALA A 1 97 ? 8.375 0.741 -2.582 1 88 97 ALA A CA 1
ATOM 756 C C . ALA A 1 97 ? 7.195 -0.211 -2.391 1 88 97 ALA A C 1
ATOM 758 O O . ALA A 1 97 ? 6.434 -0.465 -3.326 1 88 97 ALA A O 1
ATOM 759 N N . ASP A 1 98 ? 7.102 -0.676 -1.221 1 91.38 98 ASP A N 1
ATOM 760 C CA . ASP A 1 98 ? 6.02 -1.613 -0.926 1 91.38 98 ASP A CA 1
ATOM 761 C C . ASP A 1 98 ? 4.66 -0.925 -0.995 1 91.38 98 ASP A C 1
ATOM 763 O O . ASP A 1 98 ? 3.686 -1.512 -1.467 1 91.38 98 ASP A O 1
ATOM 767 N N . GLN A 1 99 ? 4.547 0.29 -0.535 1 88.81 99 GLN A N 1
ATOM 768 C CA . GLN A 1 99 ? 3.318 1.065 -0.655 1 88.81 99 GLN A CA 1
ATOM 769 C C . GLN A 1 99 ? 2.93 1.258 -2.119 1 88.81 99 GLN A C 1
ATOM 771 O O . GLN A 1 99 ? 1.766 1.088 -2.484 1 88.81 99 GLN A O 1
ATOM 776 N N . ALA A 1 100 ? 3.93 1.618 -2.879 1 87.25 100 ALA A N 1
ATOM 777 C CA . ALA A 1 100 ? 3.676 1.788 -4.309 1 87.25 100 ALA A CA 1
ATOM 778 C C . ALA A 1 100 ? 3.166 0.493 -4.934 1 87.25 100 ALA A C 1
ATOM 780 O O . ALA A 1 100 ? 2.227 0.511 -5.73 1 87.25 100 ALA A O 1
ATOM 781 N N . ASN A 1 101 ? 3.779 -0.577 -4.594 1 90.19 101 ASN A N 1
ATOM 782 C CA . ASN A 1 101 ? 3.34 -1.882 -5.078 1 90.19 101 ASN A CA 1
ATOM 783 C C . ASN A 1 101 ? 1.886 -2.156 -4.703 1 90.19 101 ASN A C 1
ATOM 785 O O . ASN A 1 101 ? 1.091 -2.568 -5.551 1 90.19 101 ASN A O 1
ATOM 789 N N . ALA A 1 102 ? 1.568 -1.844 -3.502 1 89.75 102 ALA A N 1
ATOM 790 C CA . ALA A 1 102 ? 0.208 -2.047 -3.012 1 89.75 102 ALA A CA 1
ATOM 791 C C . ALA A 1 102 ? -0.786 -1.173 -3.771 1 89.75 102 ALA A C 1
ATOM 793 O O . ALA A 1 102 ? -1.895 -1.612 -4.086 1 89.75 102 ALA A O 1
ATOM 794 N N . MET A 1 103 ? -0.417 -0.002 -4.039 1 86.94 103 MET A N 1
ATOM 795 C CA . MET A 1 103 ? -1.286 0.899 -4.789 1 86.94 103 MET A CA 1
ATOM 796 C C . MET A 1 103 ? -1.553 0.356 -6.191 1 86.94 103 MET A C 1
ATOM 798 O O . MET A 1 103 ? -2.678 0.432 -6.688 1 86.94 103 MET A O 1
ATOM 802 N N . VAL A 1 104 ? -0.534 -0.218 -6.766 1 86.56 104 VAL A N 1
ATOM 803 C CA . VAL A 1 104 ? -0.69 -0.79 -8.102 1 86.56 104 VAL A CA 1
ATOM 804 C C . VAL A 1 104 ? -1.604 -2.012 -8.031 1 86.56 104 VAL A C 1
ATOM 806 O O . VAL A 1 104 ? -2.482 -2.184 -8.883 1 86.56 104 VAL A O 1
ATOM 809 N N . GLN A 1 105 ? -1.407 -2.832 -7.039 1 87.75 105 GLN A N 1
ATOM 810 C CA . GLN A 1 105 ? 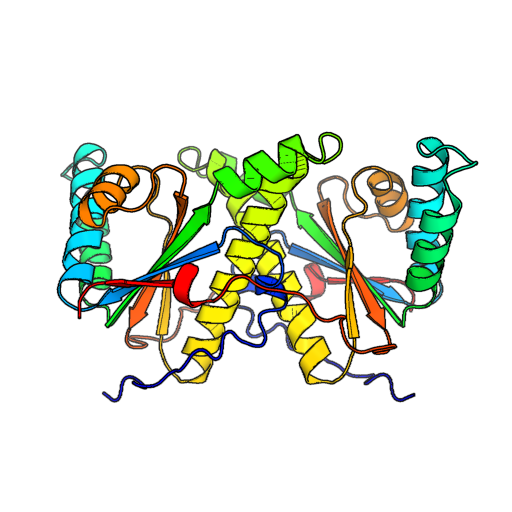-2.295 -3.971 -6.84 1 87.75 105 GLN A CA 1
ATOM 811 C C . GLN A 1 105 ? -3.752 -3.525 -6.758 1 87.75 105 GLN A C 1
ATOM 813 O O . GLN A 1 105 ? -4.621 -4.102 -7.418 1 87.75 105 GLN A O 1
ATOM 818 N N . TYR A 1 106 ? -3.941 -2.498 -6.047 1 87.94 106 TYR A N 1
ATOM 819 C CA . TYR A 1 106 ? -5.297 -1.988 -5.863 1 87.94 106 TYR A CA 1
ATOM 820 C C . TYR A 1 106 ? -5.844 -1.416 -7.164 1 87.94 106 TYR A C 1
ATOM 822 O O . TYR A 1 106 ? -7.004 -1.655 -7.512 1 87.94 106 TYR A O 1
ATOM 830 N N . ALA A 1 107 ? -5.039 -0.696 -7.824 1 84.38 107 ALA A N 1
ATOM 831 C CA . ALA A 1 107 ? -5.445 -0.113 -9.102 1 84.38 107 ALA A CA 1
ATOM 832 C C . ALA A 1 107 ? -5.844 -1.198 -10.094 1 84.38 107 ALA A C 1
ATOM 834 O O . ALA A 1 107 ? -6.879 -1.096 -10.758 1 84.38 107 ALA A O 1
ATOM 835 N N . VAL A 1 108 ? -5.043 -2.217 -10.18 1 84.31 108 VAL A N 1
ATOM 836 C CA . VAL A 1 108 ? -5.32 -3.32 -11.094 1 84.31 108 VAL A CA 1
ATOM 837 C C . VAL A 1 108 ? -6.609 -4.023 -10.672 1 84.31 108 VAL A C 1
ATOM 839 O O . VAL A 1 108 ? -7.484 -4.277 -11.508 1 84.31 108 VAL A O 1
ATOM 842 N N . TRP A 1 109 ? -6.738 -4.254 -9.422 1 86.25 109 TRP A N 1
ATOM 843 C CA . TRP A 1 109 ? -7.906 -4.949 -8.891 1 86.25 109 TRP A CA 1
ATOM 844 C C . TRP A 1 109 ? -9.18 -4.164 -9.18 1 86.25 109 TRP A C 1
ATOM 846 O O . TRP A 1 109 ? -10.164 -4.727 -9.664 1 86.25 109 TRP A O 1
ATOM 856 N N . THR A 1 110 ? -9.148 -2.885 -8.969 1 83.31 110 THR A N 1
ATOM 857 C CA . THR A 1 110 ? -10.344 -2.07 -9.156 1 83.31 110 THR A CA 1
ATOM 858 C C . THR A 1 110 ? -10.656 -1.908 -10.641 1 83.31 110 THR A C 1
ATOM 860 O O . THR A 1 110 ? -11.828 -1.82 -11.023 1 83.31 110 THR A O 1
ATOM 863 N N . THR A 1 111 ? -9.641 -1.862 -11.461 1 81.56 111 THR A N 1
ATOM 864 C CA . THR A 1 111 ? -9.867 -1.822 -12.906 1 81.56 111 THR A CA 1
ATOM 865 C C . THR A 1 111 ? -10.539 -3.105 -13.383 1 81.56 111 THR A C 1
ATOM 867 O O . THR A 1 111 ? -11.477 -3.059 -14.188 1 81.56 111 THR A O 1
ATOM 870 N N . LEU A 1 112 ? -10.109 -4.242 -12.883 1 81.5 112 LEU A N 1
ATOM 871 C CA . LEU A 1 112 ? -10.719 -5.527 -13.211 1 81.5 112 LEU A CA 1
ATOM 872 C C . LEU A 1 112 ? -12.164 -5.582 -12.742 1 81.5 112 LEU A C 1
ATOM 874 O O . LEU A 1 112 ? -13.047 -6.016 -13.484 1 81.5 112 LEU A O 1
ATOM 878 N N . ALA A 1 113 ? -12.414 -5.062 -11.531 1 80.44 113 ALA A N 1
ATOM 879 C CA . ALA A 1 113 ? -13.766 -5.043 -10.977 1 80.44 113 ALA A CA 1
ATOM 880 C C . ALA A 1 113 ? -14.695 -4.176 -11.828 1 80.44 113 ALA A C 1
ATOM 882 O O . ALA A 1 113 ? -15.852 -4.527 -12.047 1 80.44 113 ALA A O 1
ATOM 883 N N . ALA A 1 114 ? -14.211 -3.125 -12.289 1 80.5 114 ALA A N 1
ATOM 884 C CA . ALA A 1 114 ? -15 -2.168 -13.062 1 80.5 114 ALA A CA 1
ATOM 885 C C . ALA A 1 114 ? -15.484 -2.785 -14.367 1 80.5 114 ALA A C 1
ATOM 887 O O . ALA A 1 114 ? -16.516 -2.371 -14.914 1 80.5 114 ALA A O 1
ATOM 888 N N . VAL A 1 115 ? -14.828 -3.82 -14.797 1 83.56 115 VAL A N 1
ATOM 889 C CA . VAL A 1 115 ? -15.227 -4.438 -16.062 1 83.56 115 VAL A CA 1
ATOM 890 C C . VAL A 1 115 ? -15.875 -5.797 -15.789 1 83.56 115 VAL A C 1
ATOM 892 O O . VAL A 1 115 ? -16.016 -6.613 -16.703 1 83.56 115 VAL A O 1
ATOM 895 N N . GLY A 1 116 ? -16.109 -6.043 -14.508 1 80.38 116 GLY A N 1
ATOM 896 C CA . GLY A 1 116 ? -16.875 -7.219 -14.133 1 80.38 116 GLY A CA 1
ATOM 897 C C . GLY A 1 116 ? -16.016 -8.461 -13.961 1 80.38 116 GLY A C 1
ATOM 898 O O . GLY A 1 116 ? -16.547 -9.578 -13.898 1 80.38 116 GLY A O 1
ATOM 899 N N . ALA A 1 117 ? -14.711 -8.305 -13.906 1 80.69 117 ALA A N 1
ATOM 900 C CA . ALA A 1 117 ? -13.812 -9.43 -13.664 1 80.69 117 ALA A CA 1
ATOM 901 C C . ALA A 1 117 ? -13.516 -9.586 -12.172 1 80.69 117 ALA A C 1
ATOM 903 O O . ALA A 1 117 ? -13.305 -8.594 -11.469 1 80.69 117 ALA A O 1
ATOM 904 N N . GLY A 1 118 ? -13.594 -10.781 -11.688 1 81.12 118 GLY A N 1
ATOM 905 C CA . GLY A 1 118 ? -13.234 -11.07 -10.312 1 81.12 118 GLY A CA 1
ATOM 906 C C . GLY A 1 118 ? -11.742 -11.273 -10.117 1 81.12 118 GLY A C 1
ATOM 907 O O . GLY A 1 118 ? -11.047 -11.727 -11.031 1 81.12 118 GLY A O 1
ATOM 908 N N . ALA A 1 119 ? -11.289 -10.922 -8.961 1 85.69 119 ALA A N 1
ATOM 909 C CA . ALA A 1 119 ? -9.883 -11.141 -8.633 1 85.69 119 ALA A CA 1
ATOM 910 C C . ALA A 1 119 ? -9.695 -11.352 -7.137 1 85.69 119 ALA A C 1
ATOM 912 O O . ALA A 1 119 ? -10.539 -10.938 -6.332 1 85.69 119 ALA A O 1
ATOM 913 N N . ASN A 1 120 ? -8.695 -12.102 -6.844 1 86.06 120 ASN A N 1
ATOM 914 C CA . ASN A 1 120 ? -8.273 -12.25 -5.453 1 86.06 120 ASN A CA 1
ATOM 915 C C . ASN A 1 120 ? -6.758 -12.148 -5.312 1 86.06 120 ASN A C 1
ATOM 917 O O . ASN A 1 120 ? -6.016 -12.609 -6.188 1 86.06 120 ASN A O 1
ATOM 921 N N . LEU A 1 121 ? -6.383 -11.445 -4.207 1 89 121 LEU A N 1
ATOM 922 C CA . LEU A 1 121 ? -4.965 -11.203 -3.947 1 89 121 LEU A CA 1
ATOM 923 C C . LEU A 1 121 ? -4.402 -12.25 -2.994 1 89 121 LEU A C 1
ATOM 925 O O . LEU A 1 121 ? -4.977 -12.508 -1.932 1 89 121 LEU A O 1
ATOM 929 N N . GLN A 1 122 ? -3.291 -12.938 -3.379 1 89.12 122 GLN A N 1
ATOM 930 C CA . GLN A 1 122 ? -2.627 -13.977 -2.598 1 89.12 122 GLN A CA 1
ATOM 931 C C . GLN A 1 122 ? -1.196 -13.57 -2.25 1 89.12 122 GLN A C 1
ATOM 933 O O . GLN A 1 122 ? -0.635 -12.664 -2.869 1 89.12 122 GLN A O 1
ATOM 938 N N . HIS A 1 123 ? -0.609 -14.211 -1.209 1 92.38 123 HIS A N 1
ATOM 939 C CA . HIS A 1 123 ? 0.735 -13.898 -0.738 1 92.38 123 HIS A CA 1
ATOM 940 C C . HIS A 1 123 ? 1.524 -15.172 -0.44 1 92.38 123 HIS A C 1
ATOM 942 O O . HIS A 1 123 ? 2.037 -15.344 0.668 1 92.38 123 HIS A O 1
ATOM 948 N N . TYR A 1 124 ? 1.659 -15.977 -1.436 1 92.94 124 TYR A N 1
ATOM 949 C CA . TYR A 1 124 ? 2.463 -17.188 -1.285 1 92.94 124 TYR A CA 1
ATOM 950 C C . TYR A 1 124 ? 3.93 -16.906 -1.594 1 92.94 124 TYR A C 1
ATOM 952 O O . TYR A 1 124 ? 4.418 -17.25 -2.672 1 92.94 124 TYR A O 1
ATOM 960 N N . ASN A 1 125 ? 4.66 -16.344 -0.755 1 91.62 125 ASN A N 1
ATOM 961 C CA . ASN A 1 125 ? 6.082 -16.016 -0.751 1 91.62 125 ASN A CA 1
ATOM 962 C C . ASN A 1 125 ? 6.695 -16.203 0.633 1 91.62 125 ASN A C 1
ATOM 964 O O . ASN A 1 125 ? 6.008 -16.062 1.646 1 91.62 125 ASN A O 1
ATOM 968 N N . PRO A 1 126 ? 7.902 -16.625 0.771 1 93.5 126 PRO A N 1
ATOM 969 C CA . PRO A 1 126 ? 8.906 -16.688 -0.29 1 93.5 126 PRO A CA 1
ATOM 970 C C . PRO A 1 126 ? 9.148 -18.109 -0.801 1 93.5 126 PRO A C 1
ATOM 972 O O . PRO A 1 126 ? 9.961 -18.312 -1.712 1 93.5 126 PRO A O 1
ATOM 975 N N . LEU A 1 127 ? 8.438 -19.047 -0.361 1 93.5 127 LEU A N 1
ATOM 976 C CA . LEU A 1 127 ? 8.797 -20.438 -0.581 1 93.5 127 LEU A CA 1
ATOM 977 C C . LEU A 1 127 ? 8.914 -20.75 -2.07 1 93.5 127 LEU A C 1
ATOM 979 O O . LEU A 1 127 ? 9.898 -21.344 -2.512 1 93.5 127 LEU A O 1
ATOM 983 N N . PRO A 1 128 ? 7.98 -20.312 -2.869 1 95.12 128 PRO A N 1
ATOM 984 C CA . PRO A 1 128 ? 8.047 -20.688 -4.285 1 95.12 128 PRO A CA 1
ATOM 985 C C . PRO A 1 128 ? 8.867 -19.703 -5.117 1 95.12 128 PRO A C 1
ATOM 987 O O . PRO A 1 128 ? 9.031 -19.891 -6.324 1 95.12 128 PRO A O 1
ATOM 990 N N . ASP A 1 129 ? 9.461 -18.688 -4.512 1 95.06 129 ASP A N 1
ATOM 991 C CA . ASP A 1 129 ? 9.992 -17.531 -5.234 1 95.06 129 ASP A CA 1
ATOM 992 C C . ASP A 1 129 ? 11.125 -17.953 -6.172 1 95.06 129 ASP A C 1
ATOM 994 O O . ASP A 1 129 ? 11.148 -17.562 -7.34 1 95.06 129 ASP A O 1
ATOM 998 N N . VAL A 1 130 ? 11.977 -18.734 -5.664 1 95.38 130 VAL A N 1
ATOM 999 C CA . VAL A 1 130 ? 13.156 -19.109 -6.43 1 95.38 130 VAL A CA 1
ATOM 1000 C C . VAL A 1 130 ? 12.742 -19.969 -7.629 1 95.38 130 VAL A C 1
ATOM 1002 O O . VAL A 1 130 ? 13.219 -19.75 -8.742 1 95.38 130 VAL A O 1
ATOM 1005 N N . ALA A 1 131 ? 11.875 -20.938 -7.43 1 94.81 131 ALA A N 1
ATOM 1006 C CA . ALA A 1 131 ? 11.414 -21.797 -8.516 1 94.81 131 ALA A CA 1
ATOM 1007 C C . ALA A 1 131 ? 10.703 -21 -9.602 1 94.81 131 ALA A C 1
ATOM 1009 O O . ALA A 1 131 ? 10.922 -21.219 -10.789 1 94.81 131 ALA A O 1
ATOM 1010 N N . ILE A 1 132 ? 9.883 -20.047 -9.195 1 93.19 132 ILE A N 1
ATOM 1011 C CA . ILE A 1 132 ? 9.156 -19.188 -10.133 1 93.19 132 ILE A CA 1
ATOM 1012 C C . ILE A 1 132 ? 10.148 -18.344 -10.93 1 93.19 132 ILE A C 1
ATOM 1014 O O . ILE A 1 132 ? 10.055 -18.25 -12.156 1 93.19 132 ILE A O 1
ATOM 1018 N N . ALA A 1 133 ? 11.062 -17.766 -10.211 1 91.62 133 ALA A N 1
ATOM 1019 C CA . ALA A 1 133 ? 12.047 -16.922 -10.875 1 91.62 133 ALA A CA 1
ATOM 1020 C C . ALA A 1 133 ? 12.852 -17.703 -11.906 1 91.62 133 ALA A C 1
ATOM 1022 O O . ALA A 1 133 ? 13.109 -17.219 -13.008 1 91.62 133 ALA A O 1
ATOM 1023 N N . LYS A 1 134 ? 13.219 -18.859 -11.578 1 93.12 134 LYS A N 1
ATOM 1024 C CA . LYS A 1 134 ? 14.008 -19.703 -12.477 1 93.12 134 LYS A CA 1
ATOM 1025 C C . LYS A 1 134 ? 13.203 -20.109 -13.703 1 93.12 134 LYS A C 1
ATOM 1027 O O . LYS A 1 134 ? 13.727 -20.109 -14.82 1 93.12 134 LYS A O 1
ATOM 1032 N N . ALA A 1 135 ? 11.961 -20.391 -13.539 1 91.31 135 ALA A N 1
ATOM 1033 C CA . ALA A 1 135 ? 11.117 -20.891 -14.625 1 91.31 135 ALA A CA 1
ATOM 1034 C C . ALA A 1 135 ? 10.945 -19.844 -15.719 1 91.31 135 ALA A C 1
ATOM 1036 O O . ALA A 1 135 ? 10.867 -20.172 -16.906 1 91.31 135 ALA A O 1
ATOM 1037 N N . TRP A 1 136 ? 10.945 -18.562 -15.398 1 88.81 136 TRP A N 1
ATOM 1038 C CA . TRP A 1 136 ? 10.672 -17.516 -16.375 1 88.81 136 TRP A CA 1
ATOM 1039 C C . TRP A 1 136 ? 11.828 -16.516 -16.453 1 88.81 136 TRP A C 1
ATOM 1041 O O . TRP A 1 136 ? 11.672 -15.406 -16.969 1 88.81 136 TRP A O 1
ATOM 1051 N N . ASN A 1 137 ? 12.93 -16.844 -15.875 1 89.94 137 ASN A N 1
ATOM 1052 C CA . ASN A 1 137 ? 14.133 -16.031 -15.914 1 89.94 137 ASN A CA 1
ATOM 1053 C C . ASN A 1 137 ? 13.883 -14.633 -15.367 1 89.94 137 ASN A C 1
ATOM 1055 O O . ASN A 1 137 ? 14.242 -13.641 -16 1 89.94 137 ASN A O 1
ATOM 1059 N N . ILE A 1 138 ? 13.18 -14.609 -14.297 1 87.56 138 ILE A N 1
ATOM 1060 C CA . ILE A 1 138 ? 12.961 -13.359 -13.578 1 87.56 138 ILE A CA 1
ATOM 1061 C C . ILE A 1 138 ? 14.219 -12.977 -12.812 1 87.56 138 ILE A C 1
ATOM 1063 O O . ILE A 1 138 ? 14.812 -13.812 -12.125 1 87.56 138 ILE A O 1
ATOM 1067 N N . PRO A 1 139 ? 14.586 -11.75 -12.914 1 89.81 139 PRO A N 1
ATOM 1068 C CA . PRO A 1 139 ? 15.789 -11.328 -12.195 1 89.81 139 PRO A CA 1
ATOM 1069 C C . PRO A 1 139 ? 15.719 -11.617 -10.703 1 89.81 139 PRO A C 1
ATOM 1071 O O . PRO A 1 139 ? 14.656 -11.461 -10.086 1 89.81 139 PRO A O 1
ATOM 1074 N N . GLU A 1 140 ? 16.844 -11.969 -10.102 1 90.69 140 GLU A N 1
ATOM 1075 C CA . GLU A 1 140 ? 16.922 -12.375 -8.703 1 90.69 140 GLU A CA 1
ATOM 1076 C C . GLU A 1 140 ? 16.625 -11.203 -7.77 1 90.69 140 GLU A C 1
ATOM 1078 O O . GLU A 1 140 ? 16.203 -11.398 -6.629 1 90.69 140 GLU A O 1
ATOM 1083 N N . ASN A 1 141 ? 16.891 -10.047 -8.289 1 92 141 ASN A N 1
ATOM 1084 C CA . ASN A 1 141 ? 16.688 -8.867 -7.449 1 92 141 ASN A CA 1
ATOM 1085 C C . ASN A 1 141 ? 15.234 -8.422 -7.441 1 92 141 ASN A C 1
ATOM 1087 O O . ASN A 1 141 ? 14.883 -7.453 -6.762 1 92 141 ASN A O 1
ATOM 1091 N N . TRP A 1 142 ? 14.406 -9.109 -8.195 1 91.62 142 TRP A N 1
ATOM 1092 C CA . TRP A 1 142 ? 12.977 -8.836 -8.117 1 91.62 142 TRP A CA 1
ATOM 1093 C C . TRP A 1 142 ? 12.336 -9.594 -6.957 1 91.62 142 TRP A C 1
ATOM 1095 O O . TRP A 1 142 ? 12.445 -10.82 -6.875 1 91.62 142 TRP A O 1
ATOM 1105 N N . LEU A 1 143 ? 11.773 -8.844 -6.109 1 93.44 143 LEU A N 1
ATOM 1106 C CA . LEU A 1 143 ? 11.109 -9.398 -4.934 1 93.44 143 LEU A CA 1
ATOM 1107 C C . LEU A 1 143 ? 9.617 -9.594 -5.195 1 93.44 143 LEU A C 1
ATOM 1109 O O . LEU A 1 143 ? 8.891 -8.625 -5.441 1 93.44 143 LEU A O 1
ATOM 1113 N N . LEU A 1 144 ? 9.164 -10.836 -5.215 1 93.69 144 LEU A N 1
ATOM 1114 C CA . LEU A 1 144 ? 7.746 -11.133 -5.383 1 93.69 144 LEU A CA 1
ATOM 1115 C C . LEU A 1 144 ? 6.949 -10.703 -4.156 1 93.69 144 LEU A C 1
ATOM 1117 O O . LEU A 1 144 ? 7.25 -11.133 -3.037 1 93.69 144 LEU A O 1
ATOM 1121 N N . ARG A 1 145 ? 5.93 -9.883 -4.379 1 92.62 145 ARG A N 1
ATOM 1122 C CA . ARG A 1 145 ? 5.18 -9.344 -3.248 1 92.62 145 ARG A CA 1
ATOM 1123 C C . ARG A 1 145 ? 3.795 -9.977 -3.158 1 92.62 145 ARG A C 1
ATOM 1125 O O . ARG A 1 145 ? 3.248 -10.133 -2.064 1 92.62 145 ARG A O 1
ATOM 1132 N N . ALA A 1 146 ? 3.219 -10.305 -4.34 1 92.38 146 ALA A N 1
ATOM 1133 C CA . ALA A 1 146 ? 1.846 -10.805 -4.332 1 92.38 146 ALA A CA 1
ATOM 1134 C C . ALA A 1 146 ? 1.492 -11.461 -5.664 1 92.38 146 ALA A C 1
ATOM 1136 O O . ALA A 1 146 ? 2.188 -11.266 -6.664 1 92.38 146 ALA A O 1
ATOM 1137 N N . GLN A 1 147 ? 0.457 -12.305 -5.605 1 91.44 147 GLN A N 1
ATOM 1138 C CA . GLN A 1 147 ? -0.161 -12.93 -6.77 1 91.44 147 GLN A CA 1
ATOM 1139 C C . GLN A 1 147 ? -1.646 -12.586 -6.855 1 91.44 147 GLN A C 1
ATOM 1141 O O . GLN A 1 147 ? -2.385 -12.766 -5.883 1 91.44 147 GLN A O 1
ATOM 1146 N N . MET A 1 148 ? -2.035 -12.062 -8.008 1 90.69 148 MET A N 1
ATOM 1147 C CA . MET A 1 148 ? -3.459 -11.805 -8.211 1 90.69 148 MET A CA 1
ATOM 1148 C C . MET A 1 148 ? -4.055 -12.812 -9.195 1 90.69 148 MET A C 1
ATOM 1150 O O . MET A 1 148 ? -3.645 -12.867 -10.359 1 90.69 148 MET A O 1
ATOM 1154 N N . VAL A 1 149 ? -4.992 -13.562 -8.664 1 89.19 149 VAL A N 1
ATOM 1155 C CA . VAL A 1 149 ? -5.695 -14.539 -9.484 1 89.19 149 VAL A CA 1
ATOM 1156 C C . VAL A 1 149 ? -6.953 -13.906 -10.07 1 89.19 149 VAL A C 1
ATOM 1158 O O . VAL A 1 149 ? -7.781 -13.359 -9.344 1 89.19 149 VAL A O 1
ATOM 1161 N N . ILE A 1 150 ? -7.031 -13.984 -11.398 1 86.56 150 ILE A N 1
ATOM 1162 C CA . ILE A 1 150 ? -8.172 -13.406 -12.102 1 86.56 150 ILE A CA 1
ATOM 1163 C C . ILE A 1 150 ? -9.117 -14.516 -12.555 1 86.56 150 ILE A C 1
ATOM 1165 O O . ILE A 1 150 ? -8.672 -15.539 -13.086 1 86.56 150 ILE A O 1
ATOM 1169 N N . GLY A 1 151 ? -10.344 -14.32 -12.375 1 81.75 151 GLY A N 1
ATOM 1170 C CA . GLY A 1 151 ? -11.359 -15.266 -12.805 1 81.75 151 GLY A CA 1
ATOM 1171 C C . GLY A 1 151 ? -12.773 -14.727 -12.68 1 81.75 151 GLY A C 1
ATOM 1172 O O . GLY A 1 151 ? -12.977 -13.516 -12.57 1 81.75 151 GLY A O 1
ATOM 1173 N N . GLY A 1 152 ? -13.734 -15.703 -12.883 1 71.5 152 GLY A N 1
ATOM 1174 C CA . GLY A 1 152 ? -15.125 -15.305 -12.75 1 71.5 152 GLY A CA 1
ATOM 1175 C C . GLY A 1 152 ? -15.547 -15.078 -11.312 1 71.5 152 GLY A C 1
ATOM 1176 O O . GLY A 1 152 ? -14.844 -15.477 -10.383 1 71.5 152 GLY A O 1
ATOM 1177 N N . ILE A 1 153 ? -16.469 -14.203 -11.078 1 66.5 153 ILE A N 1
ATOM 1178 C CA . ILE A 1 153 ? -17.047 -14 -9.758 1 66.5 153 ILE A CA 1
ATOM 1179 C C . ILE A 1 153 ? -17.938 -15.18 -9.398 1 66.5 153 ILE A C 1
ATOM 1181 O O . ILE A 1 153 ? -18.984 -15.383 -10.023 1 66.5 153 ILE A O 1
ATOM 1185 N N . GLU A 1 154 ? -17.328 -16.234 -8.844 1 58.78 154 GLU A N 1
ATOM 1186 C CA . GLU A 1 154 ? -18.109 -17.438 -8.547 1 58.78 154 GLU A CA 1
ATOM 1187 C C . GLU A 1 154 ? -19.156 -17.141 -7.469 1 58.78 154 GLU A C 1
ATOM 1189 O O . GLU A 1 154 ? -20.188 -17.812 -7.406 1 58.78 154 GLU A O 1
ATOM 1194 N N . GLY A 1 155 ? -18.984 -16.219 -6.57 1 57.66 155 GLY A N 1
ATOM 1195 C CA . GLY A 1 155 ? -19.953 -15.875 -5.539 1 57.66 155 GLY A CA 1
ATOM 1196 C C . GLY A 1 155 ? -19.672 -14.531 -4.891 1 57.66 155 GLY A C 1
ATOM 1197 O O . GLY A 1 155 ? -18.578 -13.977 -5.051 1 57.66 155 GLY A O 1
ATOM 1198 N N . ALA A 1 156 ? -20.828 -14.062 -4.328 1 56.78 156 ALA A N 1
ATOM 1199 C CA . ALA A 1 156 ? -20.703 -12.789 -3.629 1 56.78 156 ALA A CA 1
ATOM 1200 C C . ALA A 1 156 ? -19.734 -12.891 -2.459 1 56.78 156 ALA A C 1
ATOM 1202 O O . ALA A 1 156 ? -19.625 -13.953 -1.838 1 56.78 156 ALA A O 1
ATOM 1203 N N . ALA A 1 157 ? -18.734 -11.938 -2.428 1 56.25 157 ALA A N 1
ATOM 1204 C CA . ALA A 1 157 ? -17.859 -11.898 -1.261 1 56.25 157 ALA A CA 1
ATOM 1205 C C . ALA A 1 157 ? -18.641 -12.078 0.03 1 56.25 157 ALA A C 1
ATOM 1207 O O . ALA A 1 157 ? -19.766 -11.586 0.147 1 56.25 157 ALA A O 1
ATOM 1208 N N . GLY A 1 158 ? -18.359 -13.062 0.722 1 55.41 158 GLY A N 1
ATOM 1209 C CA . GLY A 1 158 ? -19.062 -13.266 1.983 1 55.41 158 GLY A CA 1
ATOM 1210 C C . GLY A 1 158 ? -19.219 -11.984 2.793 1 55.41 158 GLY A C 1
ATOM 1211 O O . GLY A 1 158 ? -18.516 -11 2.549 1 55.41 158 GLY A O 1
ATOM 1212 N N . GLU A 1 159 ? -20.266 -11.883 3.672 1 55.72 159 GLU A N 1
ATOM 1213 C CA . GLU A 1 159 ? -20.531 -10.742 4.547 1 55.72 159 GLU A CA 1
ATOM 1214 C C . GLU A 1 159 ? -19.375 -10.508 5.512 1 55.72 159 GLU A C 1
ATOM 1216 O O . GLU A 1 159 ? -18.922 -11.438 6.191 1 55.72 159 GLU A O 1
ATOM 1221 N N . LYS A 1 160 ? -18.516 -9.602 5.16 1 52.59 160 LYS A N 1
ATOM 1222 C CA . LYS A 1 160 ? -17.516 -9.219 6.145 1 52.59 160 LYS A CA 1
ATOM 1223 C C . LYS A 1 160 ? -18.016 -8.078 7.027 1 52.59 160 LYS A C 1
ATOM 1225 O O . LYS A 1 160 ? -18.703 -7.18 6.555 1 52.59 160 LYS A O 1
ATOM 1230 N N . VAL A 1 161 ? -17.859 -8.438 8.406 1 54.06 161 VAL A N 1
ATOM 1231 C CA . VAL A 1 161 ? -18.219 -7.387 9.359 1 54.06 161 VAL A CA 1
ATOM 1232 C C . VAL A 1 161 ? -17.062 -6.418 9.531 1 54.06 161 VAL A C 1
ATOM 1234 O O . VAL A 1 161 ? -15.922 -6.84 9.773 1 54.06 161 VAL A O 1
ATOM 1237 N N . PHE A 1 162 ? -17.328 -5.242 8.984 1 56.53 162 PHE A N 1
ATOM 1238 C CA . PHE A 1 162 ? -16.297 -4.238 9.172 1 56.53 162 PHE A CA 1
ATOM 1239 C C . PHE A 1 162 ? -16.641 -3.301 10.32 1 56.53 162 PHE A C 1
ATOM 1241 O O . PHE A 1 162 ? -17.828 -3.098 10.625 1 56.53 162 PHE A O 1
ATOM 1248 N N . GLU A 1 163 ? -15.523 -2.979 11.062 1 64 163 GLU A N 1
ATOM 1249 C CA . GLU A 1 163 ? -15.758 -1.908 12.023 1 64 163 GLU A CA 1
ATOM 1250 C C . GLU A 1 163 ? -16.359 -0.677 11.352 1 64 163 GLU A C 1
ATOM 1252 O O . GLU A 1 163 ? -15.984 -0.343 10.219 1 64 163 GLU A O 1
ATOM 1257 N N . PRO A 1 164 ? -17.25 -0.046 12.055 1 62.78 164 PRO A N 1
ATOM 1258 C CA . PRO A 1 164 ? -17.875 1.151 11.477 1 62.78 164 PRO A CA 1
ATOM 1259 C C . PRO A 1 164 ? -16.844 2.227 11.109 1 62.78 164 PRO A C 1
ATOM 1261 O O . PRO A 1 164 ? -15.859 2.416 11.82 1 62.78 164 PRO A O 1
ATOM 1264 N N . VAL A 1 165 ? -17.031 2.887 9.953 1 64.06 165 VAL A N 1
ATOM 1265 C CA . VAL A 1 165 ? -16.156 3.938 9.43 1 64.06 165 VAL A CA 1
ATOM 1266 C C . VAL A 1 165 ? -16.031 5.062 10.461 1 64.06 165 VAL A C 1
ATOM 1268 O O . VAL A 1 165 ? -14.961 5.652 10.609 1 64.06 165 VAL A O 1
ATOM 1271 N N . ALA A 1 166 ? -17.141 5.242 11.18 1 63.31 166 ALA A N 1
ATOM 1272 C CA . ALA A 1 166 ? -17.172 6.332 12.156 1 63.31 166 ALA A CA 1
ATOM 1273 C C . ALA A 1 166 ? -16.094 6.129 13.227 1 63.31 166 ALA A C 1
ATOM 1275 O O . ALA A 1 166 ? -15.578 7.102 13.781 1 63.31 166 ALA A O 1
ATOM 1276 N N . GLU A 1 167 ? -15.742 4.875 13.43 1 65.94 167 GLU A N 1
ATOM 1277 C CA . GLU A 1 167 ? -14.75 4.574 14.453 1 65.94 167 GLU A CA 1
ATOM 1278 C C . GLU A 1 167 ? -13.328 4.711 13.906 1 65.94 167 GLU A C 1
ATOM 1280 O O . GLU A 1 167 ? -12.375 4.844 14.664 1 65.94 167 GLU A O 1
ATOM 1285 N N . ARG A 1 168 ? -13.297 4.805 12.586 1 71.06 168 ARG A N 1
ATOM 1286 C CA . ARG A 1 168 ? -11.977 4.797 11.961 1 71.06 168 ARG A CA 1
ATOM 1287 C C . ARG A 1 168 ? -11.656 6.16 11.352 1 71.06 168 ARG A C 1
ATOM 1289 O O . ARG A 1 168 ? -10.523 6.402 10.922 1 71.06 168 ARG A O 1
ATOM 1296 N N . LEU A 1 169 ? -12.648 7.004 11.328 1 71.56 169 LEU A N 1
ATOM 1297 C CA . LEU A 1 169 ? -12.5 8.344 10.766 1 71.56 169 LEU A CA 1
ATOM 1298 C C . LEU A 1 169 ? -12.703 9.406 11.836 1 71.56 169 LEU A C 1
ATOM 1300 O O . LEU A 1 169 ? -13.727 9.406 12.531 1 71.56 169 LEU A O 1
ATOM 1304 N N . LYS A 1 170 ? -11.719 10.188 12.055 1 73.81 170 LYS A N 1
ATOM 1305 C CA . LYS A 1 170 ? -11.844 11.352 12.93 1 73.81 170 LYS A CA 1
ATOM 1306 C C . LYS A 1 170 ? -11.742 12.648 12.133 1 73.81 170 LYS A C 1
ATOM 1308 O O . LYS A 1 170 ? -10.883 12.781 11.258 1 73.81 170 LYS A O 1
ATOM 1313 N N . VAL A 1 171 ? -12.672 13.531 12.312 1 73.94 171 VAL A N 1
ATOM 1314 C CA . VAL A 1 171 ? -12.672 14.82 11.625 1 73.94 171 VAL A CA 1
ATOM 1315 C C . VAL A 1 171 ? -12.398 15.945 12.625 1 73.94 171 VAL A C 1
ATOM 1317 O O . VAL A 1 171 ? -13.031 16 13.688 1 73.94 171 VAL A O 1
ATOM 1320 N N . PHE A 1 172 ? -11.375 16.656 12.297 1 71.44 172 PHE A N 1
ATOM 1321 C CA . PHE A 1 172 ? -11.023 17.781 13.164 1 71.44 172 PHE A CA 1
ATOM 1322 C C . PHE A 1 172 ? -11.156 19.094 12.414 1 71.44 172 PHE A C 1
ATOM 1324 O O . PHE A 1 172 ? -10.836 19.188 11.227 1 71.44 172 PHE A O 1
ATOM 1331 N N . GLY A 1 173 ? -11.398 20.219 13.109 1 64.81 173 GLY A N 1
ATOM 1332 C CA . GLY A 1 173 ? -11.453 21.562 12.578 1 64.81 173 GLY A CA 1
ATOM 1333 C C . GLY A 1 173 ? -12.828 21.938 12.055 1 64.81 173 GLY A C 1
ATOM 1334 O O . GLY A 1 173 ? -12.945 22.719 11.094 1 64.81 173 GLY A O 1
ATOM 1335 N N . ALA A 1 174 ? -14.016 21.516 12.688 1 56.38 174 ALA A N 1
ATOM 1336 C CA . ALA A 1 174 ? -15.32 22.062 12.328 1 56.38 174 ALA A CA 1
ATOM 1337 C C . ALA A 1 174 ? -15.391 23.562 12.633 1 56.38 174 ALA A C 1
ATOM 1339 O O . ALA A 1 174 ? -14.695 24.047 13.531 1 56.38 174 ALA A O 1
ATOM 1340 N N . MET B 1 1 ? -14.156 29.266 -6.996 1 17.98 1 MET B N 1
ATOM 1341 C CA . MET B 1 1 ? -13.445 28.062 -7.379 1 17.98 1 MET B CA 1
ATOM 1342 C C . MET B 1 1 ? -14.016 26.844 -6.652 1 17.98 1 MET B C 1
ATOM 1344 O O . MET B 1 1 ? -14.031 26.797 -5.422 1 17.98 1 MET B O 1
ATOM 1348 N N . ALA B 1 2 ? -15.023 26.172 -7.16 1 19.52 2 ALA B N 1
ATOM 1349 C CA . ALA B 1 2 ? -15.984 25.234 -6.574 1 19.52 2 ALA B CA 1
ATOM 1350 C C . ALA B 1 2 ? -15.281 23.969 -6.078 1 19.52 2 ALA B C 1
ATOM 1352 O O . ALA B 1 2 ? -14.711 23.219 -6.871 1 19.52 2 ALA B O 1
ATOM 1353 N N . VAL B 1 3 ? -14.562 24.078 -5.105 1 22.06 3 VAL B N 1
ATOM 1354 C CA . VAL B 1 3 ? -14.109 22.859 -4.449 1 22.06 3 VAL B CA 1
ATOM 1355 C C . VAL B 1 3 ? -15.289 21.906 -4.281 1 22.06 3 VAL B C 1
ATOM 1357 O O . VAL B 1 3 ? -16.391 22.312 -3.893 1 22.06 3 VAL B O 1
ATOM 1360 N N . ALA B 1 4 ? -15.352 20.953 -5.148 1 27.41 4 ALA B N 1
ATOM 1361 C CA . ALA B 1 4 ? -16.406 19.953 -5.02 1 27.41 4 ALA B CA 1
ATOM 1362 C C . ALA B 1 4 ? -16.625 19.578 -3.561 1 27.41 4 ALA B C 1
ATOM 1364 O O . ALA B 1 4 ? -15.719 19.078 -2.898 1 27.41 4 ALA B O 1
ATOM 1365 N N . SER B 1 5 ? -17.375 20.219 -2.811 1 23.84 5 SER B N 1
ATOM 1366 C CA . SER B 1 5 ? -17.844 20.141 -1.43 1 23.84 5 SER B CA 1
ATOM 1367 C C . SER B 1 5 ? -18.094 18.703 -1.004 1 23.84 5 SER B C 1
ATOM 1369 O O . SER B 1 5 ? -17.828 18.328 0.14 1 23.84 5 SER B O 1
ATOM 1371 N N . ASN B 1 6 ? -19.047 17.953 -1.649 1 24.22 6 ASN B N 1
ATOM 1372 C CA . ASN B 1 6 ? -19.703 16.781 -1.069 1 24.22 6 ASN B CA 1
ATOM 1373 C C . ASN B 1 6 ? -19.031 15.484 -1.518 1 24.22 6 ASN B C 1
ATOM 1375 O O . ASN B 1 6 ? -19.547 14.781 -2.396 1 24.22 6 ASN B O 1
ATOM 1379 N N . VAL B 1 7 ? -17.828 15.57 -1.711 1 26.36 7 VAL B N 1
ATOM 1380 C CA . VAL B 1 7 ? -17.297 14.25 -2.053 1 26.36 7 VAL B CA 1
ATOM 1381 C C . VAL B 1 7 ? -17.516 13.289 -0.892 1 26.36 7 VAL B C 1
ATOM 1383 O O . VAL B 1 7 ? -16.938 13.445 0.182 1 26.36 7 VAL B O 1
ATOM 1386 N N . SER B 1 8 ? -18.75 12.859 -0.77 1 26 8 SER B N 1
ATOM 1387 C CA . SER B 1 8 ? -19.031 11.773 0.166 1 26 8 SER B CA 1
ATOM 1388 C C . SER B 1 8 ? -18.266 10.508 -0.209 1 26 8 SER B C 1
ATOM 1390 O O . SER B 1 8 ? -18.344 10.047 -1.348 1 26 8 SER B O 1
ATOM 1392 N N . LEU B 1 9 ? -17.156 10.391 0.226 1 29.25 9 LEU B N 1
ATOM 1393 C CA . LEU B 1 9 ? -16.391 9.164 0.043 1 29.25 9 LEU B CA 1
ATOM 1394 C C . LEU B 1 9 ? -17.203 7.949 0.494 1 29.25 9 LEU B C 1
ATOM 1396 O O . LEU B 1 9 ? -17.547 7.832 1.673 1 29.25 9 LEU B O 1
ATOM 1400 N N . ASP B 1 10 ? -18.094 7.508 -0.34 1 29.34 10 ASP B N 1
ATOM 1401 C CA . ASP B 1 10 ? -18.766 6.25 -0.037 1 29.34 10 ASP B CA 1
ATOM 1402 C C . ASP B 1 10 ? -17.75 5.133 0.227 1 29.34 10 ASP B C 1
ATOM 1404 O O . ASP B 1 10 ? -17.125 4.637 -0.701 1 29.34 10 ASP B O 1
ATOM 1408 N N . MET B 1 11 ? -17.141 5.148 1.335 1 31.45 11 MET B N 1
ATOM 1409 C CA . MET B 1 11 ? -16.219 4.168 1.905 1 31.45 11 MET B CA 1
ATOM 1410 C C . MET B 1 11 ? -16.891 2.803 2.029 1 31.45 11 MET B C 1
ATOM 1412 O O . MET B 1 11 ? -16.391 1.915 2.715 1 31.45 11 MET B O 1
ATOM 1416 N N . SER B 1 12 ? -18 2.604 1.543 1 31.53 12 SER B N 1
ATOM 1417 C CA . SER B 1 12 ? -18.703 1.331 1.675 1 31.53 12 SER B CA 1
ATOM 1418 C C . SER B 1 12 ? -18.016 0.238 0.857 1 31.53 12 SER B C 1
ATOM 1420 O O . SER B 1 12 ? -18.234 -0.951 1.103 1 31.53 12 SER B O 1
ATOM 1422 N N . ASN B 1 13 ? -17.578 0.551 -0.253 1 31.33 13 ASN B N 1
ATOM 1423 C CA . ASN B 1 13 ? -17.031 -0.543 -1.045 1 31.33 13 ASN B CA 1
ATOM 1424 C C . ASN B 1 13 ? -15.625 -0.927 -0.571 1 31.33 13 ASN B C 1
ATOM 1426 O O . ASN B 1 13 ? -14.648 -0.743 -1.299 1 31.33 13 ASN B O 1
ATOM 1430 N N . PRO B 1 14 ? -15.297 -0.679 0.701 1 37.5 14 PRO B N 1
ATOM 1431 C CA . PRO B 1 14 ? -13.883 -0.773 1.072 1 37.5 14 PRO B CA 1
ATOM 1432 C C . PRO B 1 14 ? -13.359 -2.207 1.035 1 37.5 14 PRO B C 1
ATOM 1434 O O . PRO B 1 14 ? -13.461 -2.934 2.027 1 37.5 14 PRO B O 1
ATOM 1437 N N . THR B 1 15 ? -13.57 -2.943 0.004 1 38.44 15 THR B N 1
ATOM 1438 C CA . THR B 1 15 ? -12.914 -4.227 0.225 1 38.44 15 THR B CA 1
ATOM 1439 C C . THR B 1 15 ? -11.547 -4.035 0.869 1 38.44 15 THR B C 1
ATOM 1441 O O . THR B 1 15 ? -11.172 -4.781 1.777 1 38.44 15 THR B O 1
ATOM 1444 N N . VAL B 1 16 ? -10.75 -3.174 0.314 1 39.38 16 VAL B N 1
ATOM 1445 C CA . VAL B 1 16 ? -9.445 -2.961 0.945 1 39.38 16 VAL B CA 1
ATOM 1446 C C . VAL B 1 16 ? -9.641 -2.59 2.414 1 39.38 16 VAL B C 1
ATOM 1448 O O . VAL B 1 16 ? -8.805 -2.924 3.26 1 39.38 16 VAL B O 1
ATOM 1451 N N . LEU B 1 17 ? -10.781 -1.901 2.73 1 41.56 17 LEU B N 1
ATOM 1452 C CA . LEU B 1 17 ? -11.078 -1.515 4.105 1 41.56 17 LEU B CA 1
ATOM 1453 C C . LEU B 1 17 ? -11.617 -2.699 4.898 1 41.56 17 LEU B C 1
ATOM 1455 O O . LEU B 1 17 ? -11.852 -2.59 6.105 1 41.56 17 LEU B O 1
ATOM 1459 N N . ARG B 1 18 ? -11.984 -3.623 4.164 1 41.34 18 ARG B N 1
ATOM 1460 C CA . ARG B 1 18 ? -12.617 -4.758 4.832 1 41.34 18 ARG B CA 1
ATOM 1461 C C . ARG B 1 18 ? -11.602 -5.535 5.664 1 41.34 18 ARG B C 1
ATOM 1463 O O . ARG B 1 18 ? -11.969 -6.477 6.371 1 41.34 18 ARG B O 1
ATOM 1470 N N . MET B 1 19 ? -10.445 -5.363 5.168 1 39.56 19 MET B N 1
ATOM 1471 C CA . MET B 1 19 ? -9.617 -6.094 6.125 1 39.56 19 MET B CA 1
ATOM 1472 C C . MET B 1 19 ? -9.641 -5.414 7.492 1 39.56 19 MET B C 1
ATOM 1474 O O . MET B 1 19 ? -9.844 -4.203 7.586 1 39.56 19 MET B O 1
ATOM 1478 N N . GLY B 1 20 ? -10.266 -5.914 8.414 1 44.5 20 GLY B N 1
ATOM 1479 C CA . GLY B 1 20 ? -10.086 -5.484 9.797 1 44.5 20 GLY B CA 1
ATOM 1480 C C . GLY B 1 20 ? -8.875 -4.59 9.984 1 44.5 20 GLY B C 1
ATOM 1481 O O . GLY B 1 20 ? -8.195 -4.664 11.008 1 44.5 20 GLY B O 1
ATOM 1482 N N . LEU B 1 21 ? -8.656 -3.883 8.945 1 54.19 21 LEU B N 1
ATOM 1483 C CA . LEU B 1 21 ? -7.352 -3.236 8.938 1 54.19 21 LEU B CA 1
ATOM 1484 C C . LEU B 1 21 ? -7.359 -1.978 9.797 1 54.19 21 LEU B C 1
ATOM 1486 O O . LEU B 1 21 ? -8.398 -1.331 9.953 1 54.19 21 LEU B O 1
ATOM 1490 N N . PRO B 1 22 ? -6.305 -1.775 10.594 1 52.09 22 PRO B N 1
ATOM 1491 C CA . PRO B 1 22 ? -5.98 -0.73 11.562 1 52.09 22 PRO B CA 1
ATOM 1492 C C . PRO B 1 22 ? -5.855 0.651 10.922 1 52.09 22 PRO B C 1
ATOM 1494 O O . PRO B 1 22 ? -4.871 1.357 11.164 1 52.09 22 PRO B O 1
ATOM 1497 N N . LEU B 1 23 ? -6.715 0.909 9.883 1 59.72 23 LEU B N 1
ATOM 1498 C CA . LEU B 1 23 ? -6.527 2.176 9.188 1 59.72 23 LEU B CA 1
ATOM 1499 C C . LEU B 1 23 ? -7.449 3.25 9.75 1 59.72 23 LEU B C 1
ATOM 1501 O O . LEU B 1 23 ? -8.648 3.02 9.914 1 59.72 23 LEU B O 1
ATOM 1505 N N . TYR B 1 24 ? -6.844 4.254 10.383 1 65.69 24 TYR B N 1
ATOM 1506 C CA . TYR B 1 24 ? -7.57 5.426 10.859 1 65.69 24 TYR B CA 1
ATOM 1507 C C . TYR B 1 24 ? -7.199 6.664 10.047 1 65.69 24 TYR B C 1
ATOM 1509 O O . TYR B 1 24 ? -6.066 6.781 9.57 1 65.69 24 TYR B O 1
ATOM 1517 N N . ILE B 1 25 ? -8.281 7.473 9.68 1 72.88 25 ILE B N 1
ATOM 1518 C CA . ILE B 1 25 ? -8.094 8.695 8.914 1 72.88 25 ILE B CA 1
ATOM 1519 C C . ILE B 1 25 ? -8.547 9.898 9.734 1 72.88 25 ILE B C 1
ATOM 1521 O O . ILE B 1 25 ? -9.562 9.836 10.43 1 72.88 25 ILE B O 1
ATOM 1525 N N . ALA B 1 26 ? -7.641 10.859 9.898 1 70.44 26 ALA B N 1
ATOM 1526 C CA . ALA B 1 26 ? -8.047 12.148 10.453 1 70.44 26 ALA B CA 1
ATOM 1527 C C . ALA B 1 26 ? -8.094 13.227 9.375 1 70.44 26 ALA B C 1
ATOM 1529 O O . ALA B 1 26 ? -7.141 13.391 8.609 1 70.44 26 ALA B O 1
ATOM 1530 N N . SER B 1 27 ? -9.297 13.867 9.195 1 74.44 27 SER B N 1
ATOM 1531 C CA . SER B 1 27 ? -9.445 14.984 8.273 1 74.44 27 SER B CA 1
ATOM 1532 C C . SER B 1 27 ? -9.383 16.328 9.008 1 74.44 27 SER B C 1
ATOM 1534 O O . SER B 1 27 ? -10.078 16.516 10.008 1 74.44 27 SER B O 1
ATOM 1536 N N . LEU B 1 28 ? -8.445 17.125 8.609 1 80.62 28 LEU B N 1
ATOM 1537 C CA . LEU B 1 28 ? -8.242 18.438 9.211 1 80.62 28 LEU B CA 1
ATOM 1538 C C . LEU B 1 28 ? -8.703 19.547 8.258 1 80.62 28 LEU B C 1
ATOM 1540 O O . LEU B 1 28 ? -8.383 19.516 7.07 1 80.62 28 LEU B O 1
ATOM 1544 N N . ARG B 1 29 ? -9.5 20.438 8.898 1 76.94 29 ARG B N 1
ATOM 1545 C CA . ARG B 1 29 ? -9.977 21.594 8.141 1 76.94 29 ARG B CA 1
ATOM 1546 C C . ARG B 1 29 ? -9.672 22.891 8.867 1 76.94 29 ARG B C 1
ATOM 1548 O O . ARG B 1 29 ? -9.352 22.891 10.062 1 76.94 29 ARG B O 1
ATOM 1555 N N . ARG B 1 30 ? -9.555 23.938 8.055 1 76.94 30 ARG B N 1
ATOM 1556 C CA . ARG B 1 30 ? -9.43 25.312 8.555 1 76.94 30 ARG B CA 1
ATOM 1557 C C . ARG B 1 30 ? -8.242 25.438 9.508 1 76.94 30 ARG B C 1
ATOM 1559 O O . ARG B 1 30 ? -7.109 25.125 9.133 1 76.94 30 ARG B O 1
ATOM 1566 N N . GLY B 1 31 ? -8.5 25.828 10.68 1 83.44 31 GLY B N 1
ATOM 1567 C CA . GLY B 1 31 ? -7.438 26.078 11.641 1 83.44 31 GLY B CA 1
ATOM 1568 C C . GLY B 1 31 ? -6.625 24.844 11.969 1 83.44 31 GLY B C 1
ATOM 1569 O O . GLY B 1 31 ? -5.441 24.938 12.305 1 83.44 31 GLY B O 1
ATOM 1570 N N . ALA B 1 32 ? -7.227 23.719 11.891 1 85.69 32 ALA B N 1
ATOM 1571 C CA . ALA B 1 32 ? -6.531 22.469 12.195 1 85.69 32 ALA B CA 1
ATOM 1572 C C . ALA B 1 32 ? -5.449 22.172 11.164 1 85.69 32 ALA B C 1
ATOM 1574 O O . ALA B 1 32 ? -4.422 21.578 11.484 1 85.69 32 ALA B O 1
ATOM 1575 N N . ILE B 1 33 ? -5.66 22.656 9.953 1 89.06 33 ILE B N 1
ATOM 1576 C CA . ILE B 1 33 ? -4.66 22.484 8.898 1 89.06 33 ILE B CA 1
ATOM 1577 C C . ILE B 1 33 ? -3.389 23.25 9.273 1 89.06 33 ILE B C 1
ATOM 1579 O O . ILE B 1 33 ? -2.295 22.672 9.258 1 89.06 33 ILE B O 1
ATOM 1583 N N . TYR B 1 34 ? -3.674 24.5 9.664 1 91 34 TYR B N 1
ATOM 1584 C CA . TYR B 1 34 ? -2.52 25.312 10.016 1 91 34 TYR B CA 1
ATOM 1585 C C . TYR B 1 34 ? -1.745 24.688 11.172 1 91 34 TYR B C 1
ATOM 1587 O O . TYR B 1 34 ? -0.512 24.656 11.156 1 91 34 TYR B O 1
ATOM 1595 N N . LYS B 1 35 ? -2.426 24.266 12.102 1 93.25 35 LYS B N 1
ATOM 1596 C CA . LYS B 1 35 ? -1.812 23.75 13.32 1 93.25 35 LYS B CA 1
ATOM 1597 C C . LYS B 1 35 ? -0.946 22.531 13.023 1 93.25 35 LYS B C 1
ATOM 1599 O O . LYS B 1 35 ? 0.182 22.422 13.516 1 93.25 35 LYS B O 1
ATOM 1604 N N . VAL B 1 36 ? -1.412 21.578 12.273 1 94.44 36 VAL B N 1
ATOM 1605 C CA . VAL B 1 36 ? -0.653 20.359 11.969 1 94.44 36 VAL B CA 1
ATOM 1606 C C . VAL B 1 36 ? 0.623 20.719 11.219 1 94.44 36 VAL B C 1
ATOM 1608 O O . VAL B 1 36 ? 1.703 20.219 11.531 1 94.44 36 VAL B O 1
ATOM 1611 N N . TRP B 1 37 ? 0.544 21.594 10.289 1 96 37 TRP B N 1
ATOM 1612 C CA . TRP B 1 37 ? 1.714 21.922 9.484 1 96 37 TRP B CA 1
ATOM 1613 C C . TRP B 1 37 ? 2.654 22.859 10.242 1 96 37 TRP B C 1
ATOM 1615 O O . TRP B 1 37 ? 3.85 22.922 9.945 1 96 37 TRP B O 1
ATOM 1625 N N . GLN B 1 38 ? 2.088 23.547 11.234 1 95.88 38 GLN B N 1
ATOM 1626 C CA . GLN B 1 38 ? 2.969 24.281 12.141 1 95.88 38 GLN B CA 1
ATOM 1627 C C . GLN B 1 38 ? 3.795 23.328 12.992 1 95.88 38 GLN B C 1
ATOM 1629 O O . GLN B 1 38 ? 4.973 23.578 13.258 1 95.88 38 GLN B O 1
ATOM 1634 N N . PHE B 1 39 ? 3.193 22.25 13.477 1 96.31 39 PHE B N 1
ATOM 1635 C CA . PHE B 1 39 ? 3.943 21.234 14.203 1 96.31 39 PHE B CA 1
ATOM 1636 C C . PHE B 1 39 ? 5.082 20.688 13.352 1 96.31 39 PHE B C 1
ATOM 1638 O O . PHE B 1 39 ? 6.191 20.484 13.844 1 96.31 39 PHE B O 1
ATOM 1645 N N . VAL B 1 40 ? 4.812 20.422 12.047 1 96 40 VAL B N 1
ATOM 1646 C CA . VAL B 1 40 ? 5.832 19.938 11.125 1 96 40 VAL B CA 1
ATOM 1647 C C . VAL B 1 40 ? 6.941 20.969 10.977 1 96 40 VAL B C 1
ATOM 1649 O O . VAL B 1 40 ? 8.125 20.641 11.07 1 96 40 VAL B O 1
ATOM 1652 N N . GLU B 1 41 ? 6.527 22.188 10.82 1 96.25 41 GLU B N 1
ATOM 1653 C CA . GLU B 1 41 ? 7.504 23.266 10.664 1 96.25 41 GLU B CA 1
ATOM 1654 C C . GLU B 1 41 ? 8.406 23.375 11.883 1 96.25 41 GLU B C 1
ATOM 1656 O O . GLU B 1 41 ? 9.633 23.469 11.758 1 96.25 41 GLU B O 1
ATOM 1661 N N . ASP B 1 42 ? 7.84 23.391 13.023 1 96.88 42 ASP B N 1
ATOM 1662 C CA . ASP B 1 42 ? 8.602 23.516 14.266 1 96.88 42 ASP B CA 1
ATOM 1663 C C . ASP B 1 42 ? 9.586 22.359 14.414 1 96.88 42 ASP B C 1
ATOM 1665 O O . ASP B 1 42 ? 10.742 22.562 14.789 1 96.88 42 ASP B O 1
ATOM 1669 N N . ALA B 1 43 ? 9.125 21.188 14.141 1 95.69 43 ALA B N 1
ATOM 1670 C CA . ALA B 1 43 ? 9.984 20 14.242 1 95.69 43 ALA B CA 1
ATOM 1671 C C . ALA B 1 43 ? 11.156 20.094 13.273 1 95.69 43 ALA B C 1
ATOM 1673 O O . ALA B 1 43 ? 12.297 19.781 13.625 1 95.69 43 ALA B O 1
ATOM 1674 N N . LEU B 1 44 ? 10.922 20.531 12.062 1 95 44 LEU B N 1
ATOM 1675 C CA . LEU B 1 44 ? 11.953 20.609 11.039 1 95 44 LEU B CA 1
ATOM 1676 C C . LEU B 1 44 ? 12.945 21.719 11.344 1 95 44 LEU B C 1
ATOM 1678 O O . LEU B 1 44 ? 14.133 21.609 11.047 1 95 44 LEU B O 1
ATOM 1682 N N . ARG B 1 45 ? 12.469 22.812 11.891 1 95.75 45 ARG B N 1
ATOM 1683 C CA . ARG B 1 45 ? 13.352 23.922 12.242 1 95.75 45 ARG B CA 1
ATOM 1684 C C . ARG B 1 45 ? 14.383 23.469 13.289 1 95.75 45 ARG B C 1
ATOM 1686 O O . ARG B 1 45 ? 15.461 24.047 13.375 1 95.75 45 ARG B O 1
ATOM 1693 N N . ALA B 1 46 ? 14.062 22.422 14.008 1 94.19 46 ALA B N 1
ATOM 1694 C CA . ALA B 1 46 ? 14.961 21.922 15.047 1 94.19 46 ALA B CA 1
ATOM 1695 C C . ALA B 1 46 ? 16.094 21.094 14.438 1 94.19 46 ALA B C 1
ATOM 1697 O O . ALA B 1 46 ? 17.109 20.859 15.086 1 94.19 46 ALA B O 1
ATOM 1698 N N . VAL B 1 47 ? 15.953 20.656 13.18 1 91.62 47 VAL B N 1
ATOM 1699 C CA . VAL B 1 47 ? 16.938 19.703 12.672 1 91.62 47 VAL B CA 1
ATOM 1700 C C . VAL B 1 47 ? 17.531 20.219 11.367 1 91.62 47 VAL B C 1
ATOM 1702 O O . VAL B 1 47 ? 18.594 19.766 10.93 1 91.62 47 VAL B O 1
ATOM 1705 N N . VAL B 1 48 ? 16.891 21.156 10.664 1 90.25 48 VAL B N 1
ATOM 1706 C CA . VAL B 1 48 ? 17.375 21.734 9.414 1 90.25 48 VAL B CA 1
ATOM 1707 C C . VAL B 1 48 ? 18.047 23.062 9.688 1 90.25 48 VAL B C 1
ATOM 1709 O O . VAL B 1 48 ? 17.469 23.938 10.352 1 90.25 48 VAL B O 1
ATOM 1712 N N . PRO B 1 49 ? 19.219 23.234 9.188 1 92.81 49 PRO B N 1
ATOM 1713 C CA . PRO B 1 49 ? 19.891 24.531 9.391 1 92.81 49 PRO B CA 1
ATOM 1714 C C . PRO B 1 49 ? 19.062 25.703 8.875 1 92.81 49 PRO B C 1
ATOM 1716 O O . PRO B 1 49 ? 18.438 25.609 7.82 1 92.81 49 PRO B O 1
ATOM 1719 N N . ALA B 1 50 ? 19.125 26.781 9.617 1 92.06 50 ALA B N 1
ATOM 1720 C CA . ALA B 1 50 ? 18.312 27.953 9.344 1 92.06 50 ALA B CA 1
ATOM 1721 C C . ALA B 1 50 ? 18.578 28.5 7.945 1 92.06 50 ALA B C 1
ATOM 1723 O O . ALA B 1 50 ? 17.656 28.922 7.242 1 92.06 50 ALA B O 1
ATOM 1724 N N . ASP B 1 51 ? 19.828 28.406 7.531 1 94.38 51 ASP B N 1
ATOM 1725 C CA . ASP B 1 51 ? 20.219 29.016 6.262 1 94.38 51 ASP B CA 1
ATOM 1726 C C . ASP B 1 51 ? 19.766 28.141 5.086 1 94.38 51 ASP B C 1
ATOM 1728 O O . ASP B 1 51 ? 19.781 28.594 3.938 1 94.38 51 ASP B O 1
ATOM 1732 N N . SER B 1 52 ? 19.328 27 5.332 1 92.75 52 SER B N 1
ATOM 1733 C CA . SER B 1 52 ? 18.891 26.094 4.273 1 92.75 52 SER B CA 1
ATOM 1734 C C . SER B 1 52 ? 17.391 25.781 4.398 1 92.75 52 SER B C 1
ATOM 1736 O O . SER B 1 52 ? 16.891 24.875 3.742 1 92.75 52 SER B O 1
ATOM 1738 N N . PHE B 1 53 ? 16.703 26.609 5.262 1 95.31 53 PHE B N 1
ATOM 1739 C CA . PHE B 1 53 ? 15.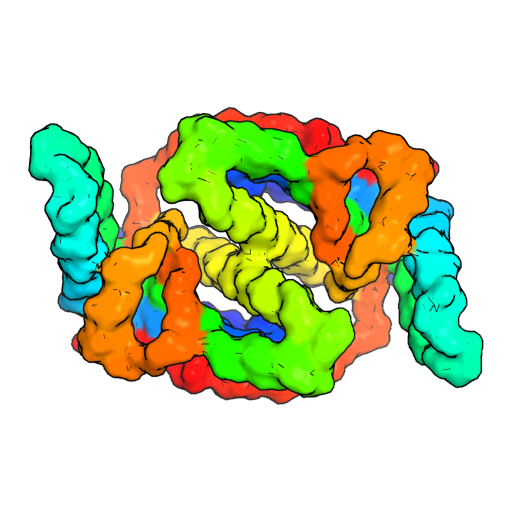352 26.203 5.625 1 95.31 53 PHE B CA 1
ATOM 1740 C C . PHE B 1 53 ? 14.336 26.797 4.656 1 95.31 53 PHE B C 1
ATOM 1742 O O . PHE B 1 53 ? 13.188 26.344 4.598 1 95.31 53 PHE B O 1
ATOM 1749 N N . GLU B 1 54 ? 14.641 27.734 3.908 1 92.88 54 GLU B N 1
ATOM 1750 C CA . GLU B 1 54 ? 13.695 28.516 3.123 1 92.88 54 GLU B CA 1
ATOM 1751 C C . GLU B 1 54 ? 12.914 27.641 2.146 1 92.88 54 GLU B C 1
ATOM 1753 O O . GLU B 1 54 ? 11.695 27.75 2.045 1 92.88 54 GLU B O 1
ATOM 1758 N N . PRO B 1 55 ? 13.562 26.75 1.372 1 90.31 55 PRO B N 1
ATOM 1759 C CA . PRO B 1 55 ? 12.781 25.891 0.493 1 90.31 55 PRO B CA 1
ATOM 1760 C C . PRO B 1 55 ? 11.75 25.062 1.254 1 90.31 55 PRO B C 1
ATOM 1762 O O . PRO B 1 55 ? 10.633 24.859 0.766 1 90.31 55 PRO B O 1
ATOM 1765 N N . THR B 1 56 ? 12.125 24.641 2.418 1 91.75 56 THR B N 1
ATOM 1766 C CA . THR B 1 56 ? 11.211 23.875 3.264 1 91.75 56 THR B CA 1
ATOM 1767 C C . THR B 1 56 ? 10.047 24.766 3.717 1 91.75 56 THR B C 1
ATOM 1769 O O . THR B 1 56 ? 8.891 24.344 3.658 1 91.75 56 THR B O 1
ATOM 1772 N N . ALA B 1 57 ? 10.336 25.953 4.098 1 93.19 57 ALA B N 1
ATOM 1773 C CA . ALA B 1 57 ? 9.312 26.891 4.551 1 93.19 57 ALA B CA 1
ATOM 1774 C C . ALA B 1 57 ? 8.289 27.156 3.447 1 93.19 57 ALA B C 1
ATOM 1776 O O . ALA B 1 57 ? 7.09 27.234 3.705 1 93.19 57 ALA B O 1
ATOM 1777 N N . GLN B 1 58 ? 8.703 27.328 2.266 1 91.62 58 GLN B N 1
ATOM 1778 C CA . GLN B 1 58 ? 7.824 27.594 1.135 1 91.62 58 GLN B CA 1
ATOM 1779 C C . GLN B 1 58 ? 6.887 26.422 0.875 1 91.62 58 GLN B C 1
ATOM 1781 O O . GLN B 1 58 ? 5.695 26.609 0.616 1 91.62 58 GLN B O 1
ATOM 1786 N N . LYS B 1 59 ? 7.445 25.266 0.985 1 88.81 59 LYS B N 1
ATOM 1787 C CA . LYS B 1 59 ? 6.625 24.062 0.794 1 88.81 59 LYS B CA 1
ATOM 1788 C C . LYS B 1 59 ? 5.555 23.953 1.877 1 88.81 59 LYS B C 1
ATOM 1790 O O . LYS B 1 59 ? 4.391 23.688 1.579 1 88.81 59 LYS B O 1
ATOM 1795 N N . LEU B 1 60 ? 5.977 24.219 3.045 1 93.69 60 LEU B N 1
ATOM 1796 C CA . LEU B 1 60 ? 5.051 24.109 4.168 1 93.69 60 LEU B CA 1
ATOM 1797 C C . LEU B 1 60 ? 3.945 25.156 4.062 1 93.69 60 LEU B C 1
ATOM 1799 O O . LEU B 1 60 ? 2.807 24.906 4.461 1 93.69 60 LEU B O 1
ATOM 1803 N N . LYS B 1 61 ? 4.23 26.281 3.541 1 92.38 61 LYS B N 1
ATOM 1804 C CA . LYS B 1 61 ? 3.225 27.312 3.312 1 92.38 61 LYS B CA 1
ATOM 1805 C C . LYS B 1 61 ? 2.141 26.828 2.355 1 92.38 61 LYS B C 1
ATOM 1807 O O . LYS B 1 61 ? 0.958 27.125 2.551 1 92.38 61 LYS B O 1
ATOM 1812 N N . LEU B 1 62 ? 2.531 26.094 1.361 1 87.12 62 LEU B N 1
ATOM 1813 C CA . LEU B 1 62 ? 1.576 25.531 0.411 1 87.12 62 LEU B CA 1
ATOM 1814 C C . LEU B 1 62 ? 0.653 24.531 1.094 1 87.12 62 LEU B C 1
ATOM 1816 O O . LEU B 1 62 ? -0.544 24.484 0.804 1 87.12 62 LEU B O 1
ATOM 1820 N N . PHE B 1 63 ? 1.236 23.797 1.958 1 91.12 63 PHE B N 1
ATOM 1821 C CA . PHE B 1 63 ? 0.43 22.812 2.666 1 91.12 63 PHE B CA 1
ATOM 1822 C C . PHE B 1 63 ? -0.571 23.484 3.592 1 91.12 63 PHE B C 1
ATOM 1824 O O . PHE B 1 63 ? -1.726 23.062 3.684 1 91.12 63 PHE B O 1
ATOM 1831 N N . LYS B 1 64 ? -0.165 24.562 4.23 1 92.88 64 LYS B N 1
ATOM 1832 C CA . LYS B 1 64 ? -1.032 25.312 5.125 1 92.88 64 LYS B CA 1
ATOM 1833 C C . LYS B 1 64 ? -2.191 25.953 4.359 1 92.88 64 LYS B C 1
ATOM 1835 O O . LYS B 1 64 ? -3.268 26.172 4.918 1 92.88 64 LYS B O 1
ATOM 1840 N N . ALA B 1 65 ? -2.086 26.141 3.111 1 88.38 65 ALA B N 1
ATOM 1841 C CA . ALA B 1 65 ? -3.082 26.828 2.283 1 88.38 65 ALA B CA 1
ATOM 1842 C C . ALA B 1 65 ? -4.074 25.828 1.693 1 88.38 65 ALA B C 1
ATOM 1844 O O . ALA B 1 65 ? -5.02 26.219 1.003 1 88.38 65 ALA B O 1
ATOM 1845 N N . GLY B 1 66 ? -3.9 24.547 1.929 1 86.75 66 GLY B N 1
ATOM 1846 C CA . GLY B 1 66 ? -4.797 23.516 1.403 1 86.75 66 GLY B CA 1
ATOM 1847 C C . GLY B 1 66 ? -6.211 23.641 1.943 1 86.75 66 GLY B C 1
ATOM 1848 O O . GLY B 1 66 ? -6.449 24.344 2.926 1 86.75 66 GLY B O 1
ATOM 1849 N N . ALA B 1 67 ? -7.164 22.969 1.325 1 86.25 67 ALA B N 1
ATOM 1850 C CA . ALA B 1 67 ? -8.562 22.938 1.75 1 86.25 67 ALA B CA 1
ATOM 1851 C C . ALA B 1 67 ? -8.766 21.984 2.912 1 86.25 67 ALA B C 1
ATOM 1853 O O . ALA B 1 67 ? -9.625 22.203 3.773 1 86.25 67 ALA B O 1
ATOM 1854 N N . ALA B 1 68 ? -8.008 20.922 2.92 1 87.56 68 ALA B N 1
ATOM 1855 C CA . ALA B 1 68 ? -8.031 19.906 3.975 1 87.56 68 ALA B CA 1
ATOM 1856 C C . ALA B 1 68 ? -6.738 19.109 3.998 1 87.56 68 ALA B C 1
ATOM 1858 O O . ALA B 1 68 ? -5.992 19.094 3.014 1 87.56 68 ALA B O 1
ATOM 1859 N N . THR B 1 69 ? -6.457 18.547 5.086 1 90.56 69 THR B N 1
ATOM 1860 C CA . THR B 1 69 ? -5.379 17.578 5.227 1 90.56 69 THR B CA 1
ATOM 1861 C C . THR B 1 69 ? -5.898 16.281 5.852 1 90.56 69 THR B C 1
ATOM 1863 O O . THR B 1 69 ? -6.605 16.312 6.859 1 90.56 69 THR B O 1
ATOM 1866 N N . ILE B 1 70 ? -5.613 15.242 5.207 1 89.56 70 ILE B N 1
ATOM 1867 C CA . ILE B 1 70 ? -5.965 13.93 5.734 1 89.56 70 ILE B CA 1
ATOM 1868 C C . ILE B 1 70 ? -4.719 13.258 6.305 1 89.56 70 ILE B C 1
ATOM 1870 O O . ILE B 1 70 ? -3.664 13.242 5.668 1 89.56 70 ILE B O 1
ATOM 1874 N N . LEU B 1 71 ? -4.824 12.766 7.516 1 92.12 71 LEU B N 1
ATOM 1875 C CA . LEU B 1 71 ? -3.773 11.977 8.148 1 92.12 71 LEU B CA 1
ATOM 1876 C C . LEU B 1 71 ? -4.125 10.492 8.141 1 92.12 71 LEU B C 1
ATOM 1878 O O . LEU B 1 71 ? -5.227 10.109 8.539 1 92.12 71 LEU B O 1
ATOM 1882 N N . PHE B 1 72 ? -3.207 9.648 7.688 1 91.5 72 PHE B N 1
ATOM 1883 C CA . PHE B 1 72 ? -3.416 8.203 7.621 1 91.5 72 PHE B CA 1
ATOM 1884 C C . PHE B 1 72 ? -2.643 7.492 8.727 1 91.5 72 PHE B C 1
ATOM 1886 O O . PHE B 1 72 ? -1.418 7.617 8.812 1 91.5 72 PHE B O 1
ATOM 1893 N N . TYR B 1 73 ? -3.395 6.742 9.531 1 92.25 73 TYR B N 1
ATOM 1894 C CA . TYR B 1 73 ? -2.789 6.059 10.672 1 92.25 73 TYR B CA 1
ATOM 1895 C C . TYR B 1 73 ? -2.969 4.551 10.562 1 92.25 73 TYR B C 1
ATOM 1897 O O . TYR B 1 73 ? -3.893 4.074 9.891 1 92.25 73 TYR B O 1
ATOM 1905 N N . GLU B 1 74 ? -2.053 3.861 11.203 1 89.06 74 GLU B N 1
ATOM 1906 C CA . GLU B 1 74 ? -2.184 2.434 11.477 1 89.06 74 GLU B CA 1
ATOM 1907 C C . GLU B 1 74 ? -2.295 2.164 12.977 1 89.06 74 GLU B C 1
ATOM 1909 O O . GLU B 1 74 ? -1.489 2.664 13.766 1 89.06 74 GLU B O 1
ATOM 1914 N N . ASP B 1 75 ? -3.248 1.428 13.344 1 89.5 75 ASP B N 1
ATOM 1915 C CA . ASP B 1 75 ? -3.35 0.996 14.734 1 89.5 75 ASP B CA 1
ATOM 1916 C C . ASP B 1 75 ? -2.393 -0.161 15.023 1 89.5 75 ASP B C 1
ATOM 1918 O O . ASP B 1 75 ? -2.67 -1.307 14.664 1 89.5 75 ASP B O 1
ATOM 1922 N N . GLN B 1 76 ? -1.378 0.092 15.734 1 93.38 76 GLN B N 1
ATOM 1923 C CA . GLN B 1 76 ? -0.328 -0.894 15.961 1 93.38 76 GLN B CA 1
ATOM 1924 C C . GLN B 1 76 ? -0.773 -1.946 16.969 1 93.38 76 GLN B C 1
ATOM 1926 O O . GLN B 1 76 ? -0.199 -3.035 17.047 1 93.38 76 GLN B O 1
ATOM 1931 N N . ASN B 1 77 ? -1.756 -1.597 17.781 1 91.44 77 ASN B N 1
ATOM 1932 C CA . ASN B 1 77 ? -2.307 -2.617 18.672 1 91.44 77 ASN B CA 1
ATOM 1933 C C . ASN B 1 77 ? -2.996 -3.729 17.891 1 91.44 77 ASN B C 1
ATOM 1935 O O . ASN B 1 77 ? -2.9 -4.902 18.25 1 91.44 77 ASN B O 1
ATOM 1939 N N . VAL B 1 78 ? -3.691 -3.318 16.906 1 86.94 78 VAL B N 1
ATOM 1940 C CA . VAL B 1 78 ? -4.344 -4.312 16.062 1 86.94 78 VAL B CA 1
ATOM 1941 C C . VAL B 1 78 ? -3.289 -5.18 15.375 1 86.94 78 VAL B C 1
ATOM 1943 O O . VAL B 1 78 ? -3.406 -6.41 15.352 1 86.94 78 VAL B O 1
ATOM 1946 N N . VAL B 1 79 ? -2.264 -4.57 14.844 1 89.88 79 VAL B N 1
ATOM 1947 C CA . VAL B 1 79 ? -1.187 -5.289 14.172 1 89.88 79 VAL B CA 1
ATOM 1948 C C . VAL B 1 79 ? -0.541 -6.273 15.148 1 89.88 79 VAL B C 1
ATOM 1950 O O . VAL B 1 79 ? -0.386 -7.457 14.836 1 89.88 79 VAL B O 1
ATOM 1953 N N . LYS B 1 80 ? -0.232 -5.824 16.297 1 94.06 80 LYS B N 1
ATOM 1954 C CA . LYS B 1 80 ? 0.391 -6.664 17.312 1 94.06 80 LYS B CA 1
ATOM 1955 C C . LYS B 1 80 ? -0.533 -7.805 17.734 1 94.06 80 LYS B C 1
ATOM 1957 O O . LYS B 1 80 ? -0.08 -8.93 17.953 1 94.06 80 LYS B O 1
ATOM 1962 N N . GLY B 1 81 ? -1.742 -7.504 17.891 1 91.56 81 GLY B N 1
ATOM 1963 C CA . GLY B 1 81 ? -2.711 -8.539 18.219 1 91.56 81 GLY B CA 1
ATOM 1964 C C . GLY B 1 81 ? -2.764 -9.648 17.188 1 91.56 81 GLY B C 1
ATOM 1965 O O . GLY B 1 81 ? -2.818 -10.828 17.547 1 91.56 81 GLY B O 1
ATOM 1966 N N . LEU B 1 82 ? -2.73 -9.273 15.969 1 87.5 82 LEU B N 1
ATOM 1967 C CA . LEU B 1 82 ? -2.713 -10.258 14.898 1 87.5 82 LEU B CA 1
ATOM 1968 C C . LEU B 1 82 ? -1.413 -11.055 14.914 1 87.5 82 LEU B C 1
ATOM 1970 O O . LEU B 1 82 ? -1.423 -12.273 14.719 1 87.5 82 LEU B O 1
ATOM 1974 N N . GLN B 1 83 ? -0.307 -10.359 15.164 1 91 83 GLN B N 1
ATOM 1975 C CA . GLN B 1 83 ? 0.983 -11.031 15.273 1 91 83 GLN B CA 1
ATOM 1976 C C . GLN B 1 83 ? 0.964 -12.086 16.375 1 91 83 GLN B C 1
ATOM 1978 O O . GLN B 1 83 ? 1.502 -13.18 16.203 1 91 83 GLN B O 1
ATOM 1983 N N . GLU B 1 84 ? 0.334 -11.758 17.422 1 94.19 84 GLU B N 1
ATOM 1984 C CA . GLU B 1 84 ? 0.247 -12.672 18.562 1 94.19 84 GLU B CA 1
ATOM 1985 C C . GLU B 1 84 ? -0.69 -13.844 18.266 1 94.19 84 GLU B C 1
ATOM 1987 O O . GLU B 1 84 ? -0.427 -14.977 18.656 1 94.19 84 GLU B O 1
ATOM 1992 N N . GLN B 1 85 ? -1.734 -13.594 17.578 1 89.06 85 GLN B N 1
ATOM 1993 C CA . GLN B 1 85 ? -2.732 -14.602 17.25 1 89.06 85 GLN B CA 1
ATOM 1994 C C . GLN B 1 85 ? -2.203 -15.578 16.203 1 89.06 85 GLN B C 1
ATOM 1996 O O . GLN B 1 85 ? -2.535 -16.766 16.219 1 89.06 85 GLN B O 1
ATOM 2001 N N . PHE B 1 86 ? -1.333 -15.055 15.289 1 88.69 86 PHE B N 1
ATOM 2002 C CA . PHE B 1 86 ? -0.791 -15.867 14.211 1 88.69 86 PHE B CA 1
ATOM 2003 C C . PHE B 1 86 ? 0.725 -15.727 14.133 1 88.69 86 PHE B C 1
ATOM 2005 O O . PHE B 1 86 ? 1.253 -15.164 13.18 1 88.69 86 PHE B O 1
ATOM 2012 N N . PRO B 1 87 ? 1.432 -16.406 14.977 1 91.62 87 PRO B N 1
ATOM 2013 C CA . PRO B 1 87 ? 2.879 -16.219 15.086 1 91.62 87 PRO B CA 1
ATOM 2014 C C . PRO B 1 87 ? 3.631 -16.594 13.82 1 91.62 87 PRO B C 1
ATOM 2016 O O . PRO B 1 87 ? 4.672 -16.016 13.508 1 91.62 87 PRO B O 1
ATOM 2019 N N . ALA B 1 88 ? 3.105 -17.516 13.062 1 83.25 88 ALA B N 1
ATOM 2020 C CA . ALA B 1 88 ? 3.766 -17.969 11.844 1 83.25 88 ALA B CA 1
ATOM 2021 C C . ALA B 1 88 ? 3.836 -16.859 10.812 1 83.25 88 ALA B C 1
ATOM 2023 O O . ALA B 1 88 ? 4.719 -16.844 9.945 1 83.25 88 ALA B O 1
ATOM 2024 N N . TYR B 1 89 ? 2.943 -15.867 10.961 1 86.12 89 TYR B N 1
ATOM 2025 C CA . TYR B 1 89 ? 2.871 -14.773 9.992 1 86.12 89 TYR B CA 1
ATOM 2026 C C . TYR B 1 89 ? 3.221 -13.445 10.648 1 86.12 89 TYR B C 1
ATOM 2028 O O . TYR B 1 89 ? 2.934 -12.383 10.094 1 86.12 89 TYR B O 1
ATOM 2036 N N . ALA B 1 90 ? 3.816 -13.492 11.781 1 91.12 90 ALA B N 1
ATOM 2037 C CA . ALA B 1 90 ? 4.043 -12.289 12.586 1 91.12 90 ALA B CA 1
ATOM 2038 C C . ALA B 1 90 ? 4.816 -11.242 11.789 1 91.12 90 ALA B C 1
ATOM 2040 O O . ALA B 1 90 ? 4.488 -10.055 11.836 1 91.12 90 ALA B O 1
ATOM 2041 N N . ALA B 1 91 ? 5.746 -11.641 11.023 1 91.88 91 ALA B N 1
ATOM 2042 C CA . ALA B 1 91 ? 6.594 -10.711 10.289 1 91.88 91 ALA B CA 1
ATOM 2043 C C . ALA B 1 91 ? 5.824 -10.055 9.148 1 91.88 91 ALA B C 1
ATOM 2045 O O . ALA B 1 91 ? 6.195 -8.977 8.68 1 91.88 91 ALA B O 1
ATOM 2046 N N . ASN B 1 92 ? 4.711 -10.648 8.727 1 88.19 92 ASN B N 1
ATOM 2047 C CA . ASN B 1 92 ? 3.971 -10.18 7.555 1 88.19 92 ASN B CA 1
ATOM 2048 C C . ASN B 1 92 ? 2.945 -9.117 7.934 1 88.19 92 ASN B C 1
ATOM 2050 O O . ASN B 1 92 ? 2.596 -8.266 7.109 1 88.19 92 ASN B O 1
ATOM 2054 N N . PHE B 1 93 ? 2.51 -9.086 9.133 1 89.19 93 PHE B N 1
ATOM 2055 C CA . PHE B 1 93 ? 1.36 -8.273 9.5 1 89.19 93 PHE B CA 1
ATOM 2056 C C . PHE B 1 93 ? 1.694 -6.789 9.398 1 89.19 93 PHE B C 1
ATOM 2058 O O . PHE B 1 93 ? 0.901 -6.004 8.867 1 89.19 93 PHE B O 1
ATOM 2065 N N . PRO B 1 94 ? 2.9 -6.359 9.82 1 91.56 94 PRO B N 1
ATOM 2066 C CA . PRO B 1 94 ? 3.215 -4.945 9.602 1 91.56 94 PRO B CA 1
ATOM 2067 C C . PRO B 1 94 ? 3.279 -4.574 8.117 1 91.56 94 PRO B C 1
ATOM 2069 O O . PRO B 1 94 ? 2.889 -3.471 7.738 1 91.56 94 PRO B O 1
ATOM 2072 N N . VAL B 1 95 ? 3.719 -5.484 7.336 1 89.12 95 VAL B N 1
ATOM 2073 C CA . VAL B 1 95 ? 3.824 -5.262 5.898 1 89.12 95 VAL B CA 1
ATOM 2074 C C . VAL B 1 95 ? 2.428 -5.129 5.293 1 89.12 95 VAL B C 1
ATOM 2076 O O . VAL B 1 95 ? 2.152 -4.18 4.555 1 89.12 95 VAL B O 1
ATOM 2079 N N . TRP B 1 96 ? 1.549 -6.016 5.668 1 88.38 96 TRP B N 1
ATOM 2080 C CA . TRP B 1 96 ? 0.195 -6.02 5.125 1 88.38 96 TRP B CA 1
ATOM 2081 C C . TRP B 1 96 ? -0.591 -4.809 5.613 1 88.38 96 TRP B C 1
ATOM 2083 O O . TRP B 1 96 ? -1.408 -4.25 4.875 1 88.38 96 TRP B O 1
ATOM 2093 N N . ALA B 1 97 ? -0.338 -4.438 6.824 1 87.88 97 ALA B N 1
ATOM 2094 C CA . ALA B 1 97 ? -0.975 -3.23 7.348 1 87.88 97 ALA B CA 1
ATOM 2095 C C . ALA B 1 97 ? -0.573 -2.004 6.531 1 87.88 97 ALA B C 1
ATOM 2097 O O . ALA B 1 97 ? -1.421 -1.178 6.184 1 87.88 97 ALA B O 1
ATOM 2098 N N . ASP B 1 98 ? 0.661 -1.947 6.273 1 91.38 98 ASP B N 1
ATOM 2099 C CA . ASP B 1 98 ? 1.161 -0.804 5.516 1 91.38 98 ASP B CA 1
ATOM 2100 C C . ASP B 1 98 ? 0.642 -0.828 4.078 1 91.38 98 ASP B C 1
ATOM 2102 O O . ASP B 1 98 ? 0.319 0.219 3.514 1 91.38 98 ASP B O 1
ATOM 2106 N N . GLN B 1 99 ? 0.555 -1.972 3.455 1 88.88 99 GLN B N 1
ATOM 2107 C CA . GLN B 1 99 ? -0.029 -2.107 2.125 1 88.88 99 GLN B CA 1
ATOM 2108 C C . GLN B 1 99 ? -1.483 -1.646 2.113 1 88.88 99 GLN B C 1
ATOM 2110 O O . GLN B 1 99 ? -1.903 -0.918 1.211 1 88.88 99 GLN B O 1
ATOM 2115 N N . ALA B 1 100 ? -2.186 -2.105 3.111 1 87.25 100 ALA B N 1
ATOM 2116 C CA . ALA B 1 100 ? -3.584 -1.694 3.221 1 87.25 100 ALA B CA 1
ATOM 2117 C C . ALA B 1 100 ? -3.701 -0.178 3.346 1 87.25 100 ALA B C 1
ATOM 2119 O O . ALA B 1 100 ? -4.562 0.438 2.713 1 87.25 100 ALA B O 1
ATOM 2120 N N . ASN B 1 101 ? -2.877 0.387 4.16 1 90.25 101 ASN B N 1
ATOM 2121 C CA . ASN B 1 101 ? -2.854 1.838 4.312 1 90.25 101 ASN B CA 1
ATOM 2122 C C . ASN B 1 101 ? -2.602 2.537 2.979 1 90.25 101 ASN B C 1
ATOM 2124 O O . ASN B 1 101 ? -3.312 3.48 2.623 1 90.25 101 ASN B O 1
ATOM 2128 N N . ALA B 1 102 ? -1.681 2.002 2.258 1 89.69 102 ALA B N 1
ATOM 2129 C CA . ALA B 1 102 ? -1.338 2.564 0.954 1 89.69 102 ALA B CA 1
ATOM 2130 C C . ALA B 1 102 ? -2.51 2.453 -0.017 1 89.69 102 ALA B C 1
ATOM 2132 O O . ALA B 1 102 ? -2.768 3.375 -0.796 1 89.69 102 ALA B O 1
ATOM 2133 N N . MET B 1 103 ? -3.18 1.393 0.017 1 87.06 103 MET B N 1
ATOM 2134 C CA . MET B 1 103 ? -4.34 1.207 -0.851 1 87.06 103 MET B CA 1
ATOM 2135 C C . MET B 1 103 ? -5.426 2.229 -0.533 1 87.06 103 MET B C 1
ATOM 2137 O O . MET B 1 103 ? -6.059 2.771 -1.44 1 87.06 103 MET B O 1
ATOM 2141 N N . VAL B 1 104 ? -5.578 2.5 0.729 1 86.62 104 VAL B N 1
ATOM 2142 C CA . VAL B 1 104 ? -6.578 3.482 1.141 1 86.62 104 VAL B CA 1
ATOM 2143 C C . VAL B 1 104 ? -6.152 4.875 0.682 1 86.62 104 VAL B C 1
ATOM 2145 O O . VAL B 1 104 ? -6.969 5.645 0.174 1 86.62 104 VAL B O 1
ATOM 2148 N N . GLN B 1 105 ? -4.895 5.176 0.852 1 87.75 105 GLN B N 1
ATOM 2149 C CA . GLN B 1 105 ? -4.379 6.445 0.355 1 87.75 105 GLN B CA 1
ATOM 2150 C C . GLN B 1 105 ? -4.68 6.621 -1.13 1 87.75 105 GLN B C 1
ATOM 2152 O O . GLN B 1 105 ? -5.168 7.672 -1.55 1 87.75 105 GLN B O 1
ATOM 2157 N N . TYR B 1 106 ? -4.469 5.59 -1.829 1 88 106 TYR B N 1
ATOM 2158 C CA . TYR B 1 106 ? -4.684 5.637 -3.27 1 88 106 TYR B CA 1
ATOM 2159 C C . TYR B 1 106 ? -6.168 5.781 -3.596 1 88 106 TYR B C 1
ATOM 2161 O O . TYR B 1 106 ? -6.543 6.562 -4.469 1 88 106 TYR B O 1
ATOM 2169 N N . ALA B 1 107 ? -6.949 5.043 -2.912 1 84.31 107 ALA B N 1
ATOM 2170 C CA . ALA B 1 107 ? -8.391 5.113 -3.119 1 84.31 107 ALA B CA 1
ATOM 2171 C C . ALA B 1 107 ? -8.914 6.523 -2.855 1 84.31 107 ALA B C 1
ATOM 2173 O O . ALA B 1 107 ? -9.695 7.059 -3.645 1 84.31 107 ALA B O 1
ATOM 2174 N N . VAL B 1 108 ? -8.477 7.102 -1.784 1 84.31 108 VAL B N 1
ATOM 2175 C CA . VAL B 1 108 ? -8.906 8.453 -1.433 1 84.31 108 VAL B CA 1
ATOM 2176 C C . VAL B 1 108 ? -8.414 9.438 -2.49 1 84.31 108 VAL B C 1
ATOM 2178 O O . VAL B 1 108 ? -9.188 10.273 -2.975 1 84.31 108 VAL B O 1
ATOM 2181 N N . TRP B 1 109 ? -7.195 9.289 -2.871 1 86.19 109 TRP B N 1
ATOM 2182 C CA . TRP B 1 109 ? -6.594 10.188 -3.852 1 86.19 109 TRP B CA 1
ATOM 2183 C C . TRP B 1 109 ? -7.34 10.117 -5.18 1 86.19 109 TRP B C 1
ATOM 2185 O O . TRP B 1 109 ? -7.684 11.148 -5.762 1 86.19 109 TRP B O 1
ATOM 2195 N N . THR B 1 110 ? -7.656 8.938 -5.617 1 83.38 110 THR B N 1
ATOM 2196 C CA . THR B 1 110 ? -8.312 8.773 -6.91 1 83.38 110 THR B CA 1
ATOM 2197 C C . THR B 1 110 ? -9.766 9.234 -6.84 1 83.38 110 THR B C 1
ATOM 2199 O O . THR B 1 110 ? -10.305 9.75 -7.82 1 83.38 110 THR B O 1
ATOM 2202 N N . THR B 1 111 ? -10.391 9.055 -5.703 1 81.38 111 THR B N 1
ATOM 2203 C CA . THR B 1 111 ? -11.742 9.562 -5.523 1 81.38 111 THR B CA 1
ATOM 2204 C C . THR B 1 111 ? -11.758 11.094 -5.59 1 81.38 111 THR B C 1
ATOM 2206 O O . THR B 1 111 ? -12.625 11.68 -6.23 1 81.38 111 THR B O 1
ATOM 2209 N N . LEU B 1 112 ? -10.797 11.734 -4.977 1 81.31 112 LEU B N 1
ATOM 2210 C CA . LEU B 1 112 ? -10.664 13.18 -5.02 1 81.31 112 LEU B CA 1
ATOM 2211 C C . LEU B 1 112 ? -10.406 13.656 -6.445 1 81.31 112 LEU B C 1
ATOM 2213 O O . LEU B 1 112 ? -11.023 14.625 -6.902 1 81.31 112 LEU B O 1
ATOM 2217 N N . ALA B 1 113 ? -9.547 12.938 -7.172 1 80.31 113 ALA B N 1
ATOM 2218 C CA . ALA B 1 113 ? -9.234 13.281 -8.555 1 80.31 113 ALA B CA 1
ATOM 2219 C C . ALA B 1 113 ? -10.477 13.188 -9.445 1 80.31 113 ALA B C 1
ATOM 2221 O O . ALA B 1 113 ? -10.688 14.023 -10.32 1 80.31 113 ALA B O 1
ATOM 2222 N N . ALA B 1 114 ? -11.242 12.234 -9.211 1 80.62 114 ALA B N 1
ATOM 2223 C CA . ALA B 1 114 ? -12.43 11.977 -10.023 1 80.62 114 ALA B CA 1
ATOM 2224 C C . ALA B 1 114 ? -13.438 13.117 -9.906 1 80.62 114 ALA B C 1
ATOM 2226 O O . ALA B 1 114 ? -14.227 13.352 -10.82 1 80.62 114 ALA B O 1
ATOM 2227 N N . VAL B 1 115 ? -13.336 13.883 -8.867 1 83.5 115 VAL B N 1
ATOM 2228 C CA . VAL B 1 115 ? -14.289 14.969 -8.688 1 83.5 115 VAL B CA 1
ATOM 2229 C C . VAL B 1 115 ? -13.586 16.312 -8.906 1 83.5 115 VAL B C 1
ATOM 2231 O O . VAL B 1 115 ? -14.102 17.359 -8.523 1 83.5 115 VAL B O 1
ATOM 2234 N N . GLY B 1 116 ? -12.359 16.203 -9.391 1 80.31 116 GLY B N 1
ATOM 2235 C CA . GLY B 1 116 ? -11.648 17.406 -9.812 1 80.31 116 GLY B CA 1
ATOM 2236 C C . GLY B 1 116 ? -10.891 18.078 -8.688 1 80.31 116 GLY B C 1
ATOM 2237 O O . GLY B 1 116 ? -10.453 19.219 -8.82 1 80.31 116 GLY B O 1
ATOM 2238 N N . ALA B 1 117 ? -10.727 17.391 -7.562 1 80.5 117 ALA B N 1
ATOM 2239 C CA . ALA B 1 117 ? -9.938 17.922 -6.453 1 80.5 117 ALA B CA 1
ATOM 2240 C C . ALA B 1 117 ? -8.492 17.453 -6.543 1 80.5 117 ALA B C 1
ATOM 2242 O O . ALA B 1 117 ? -8.227 16.297 -6.863 1 80.5 117 ALA B O 1
ATOM 2243 N N . GLY B 1 118 ? -7.57 18.359 -6.367 1 80.88 118 GLY B N 1
ATOM 2244 C CA . GLY B 1 118 ? -6.156 18.016 -6.324 1 80.88 118 GLY B CA 1
ATOM 2245 C C . GLY B 1 118 ? -5.703 17.531 -4.961 1 80.88 118 GLY B C 1
ATOM 2246 O O . GLY B 1 118 ? -6.258 17.938 -3.938 1 80.88 118 GLY B O 1
ATOM 2247 N N . ALA B 1 119 ? -4.742 16.688 -4.984 1 85.69 119 ALA B N 1
ATOM 2248 C CA . ALA B 1 119 ? -4.164 16.203 -3.732 1 85.69 119 ALA B CA 1
ATOM 2249 C C . ALA B 1 119 ? -2.695 15.836 -3.912 1 85.69 119 ALA B C 1
ATOM 2251 O O . ALA B 1 119 ? -2.252 15.555 -5.027 1 85.69 119 ALA B O 1
ATOM 2252 N N . ASN B 1 120 ? -1.999 15.992 -2.846 1 86 120 ASN B N 1
ATOM 2253 C CA . ASN B 1 120 ? -0.623 15.508 -2.799 1 86 120 ASN B CA 1
ATOM 2254 C C . ASN B 1 120 ? -0.33 14.773 -1.493 1 86 120 ASN B C 1
ATOM 2256 O O . ASN B 1 120 ? -0.851 15.141 -0.439 1 86 120 ASN B O 1
ATOM 2260 N N . LEU B 1 121 ? 0.461 13.664 -1.68 1 89.12 121 LEU B N 1
ATOM 2261 C CA . LEU B 1 121 ? 0.789 12.805 -0.543 1 89.12 121 LEU B CA 1
ATOM 2262 C C . LEU B 1 121 ? 2.148 13.18 0.042 1 89.12 121 LEU B C 1
ATOM 2264 O O . LEU B 1 121 ? 3.133 13.289 -0.689 1 89.12 121 LEU B O 1
ATOM 2268 N N . GLN B 1 122 ? 2.215 13.453 1.376 1 88.94 122 GLN B N 1
ATOM 2269 C CA . GLN B 1 122 ? 3.426 13.828 2.1 1 88.94 122 GLN B CA 1
ATOM 2270 C C . GLN B 1 122 ? 3.768 12.797 3.17 1 88.94 122 GLN B C 1
ATOM 2272 O O . GLN B 1 122 ? 2.92 11.992 3.559 1 88.94 122 GLN B O 1
ATOM 2277 N N . HIS B 1 123 ? 5.051 12.773 3.617 1 92.31 123 HIS B N 1
ATOM 2278 C CA . HIS B 1 123 ? 5.531 11.82 4.605 1 92.31 123 HIS B CA 1
ATOM 2279 C C . HIS B 1 123 ? 6.418 12.5 5.645 1 92.31 123 HIS B C 1
ATOM 2281 O O . HIS B 1 123 ? 7.562 12.094 5.855 1 92.31 123 HIS B O 1
ATOM 2287 N N . TYR B 1 124 ? 5.848 13.453 6.297 1 93 124 TYR B N 1
ATOM 2288 C CA . TYR B 1 124 ? 6.578 14.125 7.371 1 93 124 TYR B CA 1
ATOM 2289 C C . TYR B 1 124 ? 6.387 13.398 8.695 1 93 124 TYR B C 1
ATOM 2291 O O . TYR B 1 124 ? 5.633 13.852 9.562 1 93 124 TYR B O 1
ATOM 2299 N N . ASN B 1 125 ? 7 12.352 8.922 1 91.62 125 ASN B N 1
ATOM 2300 C CA . ASN B 1 125 ? 7.066 11.492 10.102 1 91.62 125 ASN B CA 1
ATOM 2301 C C . ASN B 1 125 ? 8.477 10.961 10.336 1 91.62 125 ASN B C 1
ATOM 2303 O O . ASN B 1 125 ? 9.242 10.797 9.383 1 91.62 125 ASN B O 1
ATOM 2307 N N . PRO B 1 126 ? 8.945 10.805 11.555 1 93.5 126 PRO B N 1
ATOM 2308 C CA . PRO B 1 126 ? 8.141 10.789 12.773 1 93.5 126 PRO B CA 1
ATOM 2309 C C . PRO B 1 126 ? 8.273 12.07 13.594 1 93.5 126 PRO B C 1
ATOM 2311 O O . PRO B 1 126 ? 7.641 12.211 14.641 1 93.5 126 PRO B O 1
ATOM 2314 N N . LEU B 1 127 ? 8.945 13.031 13.125 1 93.44 127 LEU B N 1
ATOM 2315 C CA . LEU B 1 127 ? 9.352 14.148 13.961 1 93.44 127 LEU B CA 1
ATOM 2316 C C . LEU B 1 127 ? 8.141 14.844 14.57 1 93.44 127 LEU B C 1
ATOM 2318 O O . LEU B 1 127 ? 8.109 15.109 15.773 1 93.44 127 LEU B O 1
ATOM 2322 N N . PRO B 1 128 ? 7.113 15.102 13.797 1 95.06 128 PRO B N 1
ATOM 2323 C CA . PRO B 1 128 ? 5.988 15.844 14.367 1 95.06 128 PRO B CA 1
ATOM 2324 C C . PRO B 1 128 ? 4.957 14.938 15.031 1 95.06 128 PRO B C 1
ATOM 2326 O O . PRO B 1 128 ? 3.961 15.43 15.578 1 95.06 128 PRO B O 1
ATOM 2329 N N . ASP B 1 129 ? 5.184 13.633 15.078 1 95.06 129 ASP B N 1
ATOM 2330 C CA . ASP B 1 129 ? 4.141 12.664 15.391 1 95.06 129 ASP B CA 1
ATOM 2331 C C . ASP B 1 129 ? 3.607 12.867 16.812 1 95.06 129 ASP B C 1
ATOM 2333 O O . ASP B 1 129 ? 2.395 12.891 17.016 1 95.06 129 ASP B O 1
ATOM 2337 N N . VAL B 1 130 ? 4.5 13.039 17.688 1 95.31 130 VAL B N 1
ATOM 2338 C CA . VAL B 1 130 ? 4.113 13.133 19.094 1 95.31 130 VAL B CA 1
ATOM 2339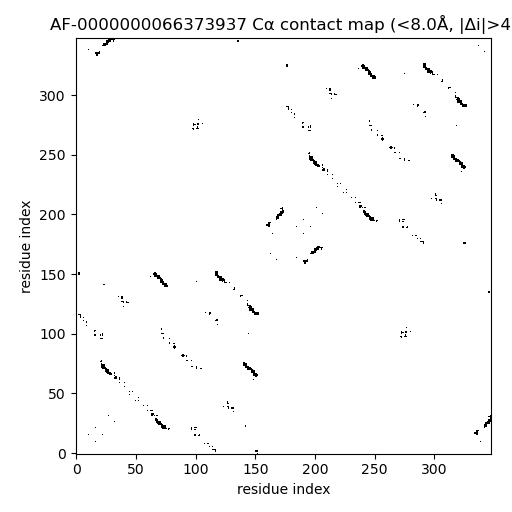 C C . VAL B 1 130 ? 3.312 14.414 19.312 1 95.31 130 VAL B C 1
ATOM 2341 O O . VAL B 1 130 ? 2.275 14.398 19.984 1 95.31 130 VAL B O 1
ATOM 2344 N N . ALA B 1 131 ? 3.76 15.539 18.797 1 94.81 131 ALA B N 1
ATOM 2345 C CA . ALA B 1 131 ? 3.062 16.812 18.953 1 94.81 131 ALA B CA 1
ATOM 2346 C C . ALA B 1 131 ? 1.661 16.75 18.344 1 94.81 131 ALA B C 1
ATOM 2348 O O . ALA B 1 131 ? 0.699 17.234 18.938 1 94.81 131 ALA B O 1
ATOM 2349 N N . ILE B 1 132 ? 1.53 16.141 17.188 1 93.06 132 ILE B N 1
ATOM 2350 C CA . ILE B 1 132 ? 0.245 15.992 16.5 1 93.06 132 ILE B CA 1
ATOM 2351 C C . ILE B 1 132 ? -0.686 15.125 17.344 1 93.06 132 ILE B C 1
ATOM 2353 O O . ILE B 1 132 ? -1.846 15.477 17.562 1 93.06 132 ILE B O 1
ATOM 2357 N N . ALA B 1 133 ? -0.134 14.039 17.797 1 91.62 133 ALA B N 1
ATOM 2358 C CA . ALA B 1 133 ? -0.947 13.125 18.594 1 91.62 133 ALA B CA 1
ATOM 2359 C C . ALA B 1 133 ? -1.456 13.805 19.859 1 91.62 133 ALA B C 1
ATOM 2361 O O . ALA B 1 133 ? -2.621 13.641 20.234 1 91.62 133 ALA B O 1
ATOM 2362 N N . LYS B 1 134 ? -0.649 14.539 20.484 1 93.12 134 LYS B N 1
ATOM 2363 C CA . LYS B 1 134 ? -1.016 15.234 21.719 1 93.12 134 LYS B CA 1
ATOM 2364 C C . LYS B 1 134 ? -2.082 16.297 21.453 1 93.12 134 LYS B C 1
ATOM 2366 O O . LYS B 1 134 ? -3.018 16.453 22.234 1 93.12 134 LYS B O 1
ATOM 2371 N N . ALA B 1 135 ? -1.988 16.984 20.359 1 91.31 135 ALA B N 1
ATOM 2372 C CA . ALA B 1 135 ? -2.887 18.094 20.047 1 91.31 135 ALA B CA 1
ATOM 2373 C C . ALA B 1 135 ? -4.32 17.609 19.859 1 91.31 135 ALA B C 1
ATOM 2375 O O . ALA B 1 135 ? -5.273 18.312 20.219 1 91.31 135 ALA B O 1
ATOM 2376 N N . TRP B 1 136 ? -4.555 16.406 19.375 1 88.81 136 TRP B N 1
ATOM 2377 C CA . TRP B 1 136 ? -5.898 15.922 19.062 1 88.81 136 TRP B CA 1
ATOM 2378 C C . TRP B 1 136 ? -6.203 14.625 19.812 1 88.81 136 TRP B C 1
ATOM 2380 O O . TRP B 1 136 ? -7.133 13.898 19.453 1 88.81 136 TRP B O 1
ATOM 2390 N N . ASN B 1 137 ? -5.398 14.297 20.766 1 89.81 137 ASN B N 1
ATOM 2391 C CA . ASN B 1 137 ? -5.598 13.125 21.609 1 89.81 137 ASN B CA 1
ATOM 2392 C C . ASN B 1 137 ? -5.695 11.852 20.781 1 89.81 137 ASN B C 1
ATOM 2394 O O . ASN B 1 137 ? -6.617 11.055 20.969 1 89.81 137 ASN B O 1
ATOM 2398 N N . ILE B 1 138 ? -4.816 11.758 19.844 1 87.5 138 ILE B N 1
ATOM 2399 C CA . ILE B 1 138 ? -4.699 10.539 19.047 1 87.5 138 ILE B CA 1
ATOM 2400 C C . ILE B 1 138 ? -3.984 9.461 19.859 1 87.5 138 ILE B C 1
ATOM 2402 O O . ILE B 1 138 ? -2.947 9.727 20.469 1 87.5 138 ILE B O 1
ATOM 2406 N N . PRO B 1 139 ? -4.512 8.32 19.828 1 89.75 139 PRO B N 1
ATOM 2407 C CA . PRO B 1 139 ? -3.871 7.242 20.578 1 89.75 139 PRO B CA 1
ATOM 2408 C C . PRO B 1 139 ? -2.406 7.043 20.203 1 89.75 139 PRO B C 1
ATOM 2410 O O . PRO B 1 139 ? -2.057 7.137 19.016 1 89.75 139 PRO B O 1
ATOM 2413 N N . GLU B 1 140 ? -1.568 6.688 21.172 1 90.81 140 GLU B N 1
ATOM 2414 C CA . GLU B 1 140 ? -0.126 6.562 20.969 1 90.81 140 GLU B CA 1
ATOM 2415 C C . GLU B 1 140 ? 0.212 5.375 20.078 1 90.81 140 GLU B C 1
ATOM 2417 O O . GLU B 1 140 ? 1.267 5.348 19.438 1 90.81 140 GLU B O 1
ATOM 2422 N N . ASN B 1 141 ? -0.69 4.453 20.078 1 92.06 141 ASN B N 1
ATOM 2423 C CA . ASN B 1 141 ? -0.426 3.252 19.297 1 92.06 141 ASN B CA 1
ATOM 2424 C C . ASN B 1 141 ? -0.795 3.445 17.828 1 92.06 141 ASN B C 1
ATOM 2426 O O . ASN B 1 141 ? -0.62 2.537 17.016 1 92.06 141 ASN B O 1
ATOM 2430 N N . TRP B 1 142 ? -1.311 4.602 17.516 1 91.62 142 TRP B N 1
ATOM 2431 C CA . TRP B 1 142 ? -1.546 4.918 16.109 1 91.62 142 TRP B CA 1
ATOM 2432 C C . TRP B 1 142 ? -0.279 5.457 15.453 1 91.62 142 TRP B C 1
ATOM 2434 O O . TRP B 1 142 ? 0.295 6.445 15.914 1 91.62 142 TRP B O 1
ATOM 2444 N N . LEU B 1 143 ? 0.115 4.766 14.461 1 93.5 143 LEU B N 1
ATOM 2445 C CA . LEU B 1 143 ? 1.31 5.137 13.711 1 93.5 143 LEU B CA 1
ATOM 2446 C C . LEU B 1 143 ? 0.948 5.984 12.5 1 93.5 143 LEU B C 1
ATOM 2448 O O . LEU B 1 143 ? 0.236 5.523 11.602 1 93.5 143 LEU B O 1
ATOM 2452 N N . LEU B 1 144 ? 1.376 7.234 12.5 1 93.69 144 LEU B N 1
ATOM 2453 C CA . LEU B 1 144 ? 1.151 8.109 11.352 1 93.69 144 LEU B CA 1
ATOM 2454 C C . LEU B 1 144 ? 1.987 7.668 10.156 1 93.69 144 LEU B C 1
ATOM 2456 O O . LEU B 1 144 ? 3.211 7.562 10.258 1 93.69 144 LEU B O 1
ATOM 2460 N N . ARG B 1 145 ? 1.315 7.453 9.031 1 92.75 145 ARG B N 1
ATOM 2461 C CA . ARG B 1 145 ? 2.021 6.93 7.867 1 92.75 145 ARG B CA 1
ATOM 2462 C C . ARG B 1 145 ? 2.172 7.996 6.789 1 92.75 145 ARG B C 1
ATOM 2464 O O . ARG B 1 145 ? 3.154 8 6.043 1 92.75 145 ARG B O 1
ATOM 2471 N N . ALA B 1 146 ? 1.152 8.883 6.699 1 92.38 146 ALA B N 1
ATOM 2472 C CA . ALA B 1 146 ? 1.178 9.859 5.613 1 92.38 146 ALA B CA 1
ATOM 2473 C C . ALA B 1 146 ? 0.183 10.992 5.867 1 92.38 146 ALA B C 1
ATOM 2475 O O . ALA B 1 146 ? -0.708 10.859 6.711 1 92.38 146 ALA B O 1
ATOM 2476 N N . GLN B 1 147 ? 0.437 12.109 5.188 1 91.38 147 GLN B N 1
ATOM 2477 C CA . GLN B 1 147 ? -0.457 13.258 5.145 1 91.38 147 GLN B CA 1
ATOM 2478 C C . GLN B 1 147 ? -0.869 13.586 3.713 1 91.38 147 GLN B C 1
ATOM 2480 O O . GLN B 1 147 ? -0.016 13.719 2.832 1 91.38 147 GLN B O 1
ATOM 2485 N N . MET B 1 148 ? -2.176 13.664 3.498 1 90.69 148 MET B N 1
ATOM 2486 C CA . MET B 1 148 ? -2.656 14.078 2.184 1 90.69 148 MET B CA 1
ATOM 2487 C C . MET B 1 148 ? -3.227 15.492 2.234 1 90.69 148 MET B C 1
ATOM 2489 O O . MET B 1 148 ? -4.203 15.742 2.941 1 90.69 148 MET B O 1
ATOM 2493 N N . VAL B 1 149 ? -2.562 16.344 1.483 1 89.12 149 VAL B N 1
ATOM 2494 C CA . VAL B 1 149 ? -3.014 17.719 1.382 1 89.12 149 VAL B CA 1
ATOM 2495 C C . VAL B 1 149 ? -3.973 17.875 0.203 1 89.12 149 VAL B C 1
ATOM 2497 O O . VAL B 1 149 ? -3.645 17.484 -0.923 1 89.12 149 VAL B O 1
ATOM 2500 N N . ILE B 1 150 ? -5.156 18.391 0.513 1 86.44 150 ILE B N 1
ATOM 2501 C CA . ILE B 1 150 ? -6.18 18.578 -0.51 1 86.44 150 ILE B CA 1
ATOM 2502 C C . ILE B 1 150 ? -6.277 20.062 -0.881 1 86.44 150 ILE B C 1
ATOM 2504 O O . ILE B 1 150 ? -6.281 20.922 -0.004 1 86.44 150 ILE B O 1
ATOM 2508 N N . GLY B 1 151 ? -6.363 20.312 -2.104 1 82.06 151 GLY B N 1
ATOM 2509 C CA . GLY B 1 151 ? -6.516 21.672 -2.598 1 82.06 151 GLY B CA 1
ATOM 2510 C C . GLY B 1 151 ? -6.812 21.734 -4.086 1 82.06 151 GLY B C 1
ATOM 2511 O O . GLY B 1 151 ? -7.219 20.734 -4.684 1 82.06 151 GLY B O 1
ATOM 2512 N N . GLY B 1 152 ? -6.734 23.016 -4.586 1 71.94 152 GLY B N 1
ATOM 2513 C CA . GLY B 1 152 ? -6.957 23.188 -6.012 1 71.94 152 GLY B CA 1
ATOM 2514 C C . GLY B 1 152 ? -5.793 22.719 -6.859 1 71.94 152 GLY B C 1
ATOM 2515 O O . GLY B 1 152 ? -4.695 22.5 -6.348 1 71.94 152 GLY B O 1
ATOM 2516 N N . ILE B 1 153 ? -6.039 22.25 -8.039 1 67 153 ILE B N 1
ATOM 2517 C CA . ILE B 1 153 ? -4.992 21.891 -8.984 1 67 153 ILE B CA 1
ATOM 2518 C C . ILE B 1 153 ? -4.332 23.156 -9.531 1 67 153 ILE B C 1
ATOM 2520 O O . ILE B 1 153 ? -4.969 23.953 -10.234 1 67 153 ILE B O 1
ATOM 2524 N N . GLU B 1 154 ? -3.314 23.641 -8.773 1 59.12 154 GLU B N 1
ATOM 2525 C CA . GLU B 1 154 ? -2.684 24.891 -9.188 1 59.12 154 GLU B CA 1
ATOM 2526 C C . GLU B 1 154 ? -1.97 24.734 -10.523 1 59.12 154 GLU B C 1
ATOM 2528 O O . GLU B 1 154 ? -1.783 25.703 -11.258 1 59.12 154 GLU B O 1
ATOM 2533 N N . GLY B 1 155 ? -1.495 23.594 -10.906 1 57.97 155 GLY B N 1
ATOM 2534 C CA . GLY B 1 155 ? -0.839 23.344 -12.18 1 57.97 155 GLY B CA 1
ATOM 2535 C C . GLY B 1 155 ? -0.75 21.875 -12.539 1 57.97 155 GLY B C 1
ATOM 2536 O O . GLY B 1 155 ? -0.964 21.016 -11.688 1 57.97 155 GLY B O 1
ATOM 2537 N N . ALA B 1 156 ? -0.592 21.75 -13.891 1 57.34 156 ALA B N 1
ATOM 2538 C CA . ALA B 1 156 ? -0.457 20.391 -14.383 1 57.34 156 ALA B CA 1
ATOM 2539 C C . ALA B 1 156 ? 0.788 19.719 -13.812 1 57.34 156 ALA B C 1
ATOM 2541 O O . ALA B 1 156 ? 1.791 20.375 -13.539 1 57.34 156 ALA B O 1
ATOM 2542 N N . ALA B 1 157 ? 0.593 18.453 -13.211 1 56.88 157 ALA B N 1
ATOM 2543 C CA . ALA B 1 157 ? 1.759 17.703 -12.766 1 56.88 157 ALA B CA 1
ATOM 2544 C C . ALA B 1 157 ? 2.883 17.766 -13.797 1 56.88 157 ALA B C 1
ATOM 2546 O O . ALA B 1 157 ? 2.629 17.766 -15 1 56.88 157 ALA B O 1
ATOM 2547 N N . GLY B 1 158 ? 3.98 18.25 -13.43 1 55.53 158 GLY B N 1
ATOM 2548 C CA . GLY B 1 158 ? 5.102 18.312 -14.359 1 55.53 158 GLY B CA 1
ATOM 2549 C C . GLY B 1 158 ? 5.289 17.031 -15.148 1 55.53 158 GLY B C 1
ATOM 2550 O O . GLY B 1 158 ? 4.758 15.977 -14.773 1 55.53 158 GLY B O 1
ATOM 2551 N N . GLU B 1 159 ? 5.922 17.156 -16.391 1 56.91 159 GLU B N 1
ATOM 2552 C CA . GLU B 1 159 ? 6.207 16 -17.234 1 56.91 159 GLU B CA 1
ATOM 2553 C C . GLU B 1 159 ? 7.16 15.031 -16.547 1 56.91 159 GLU B C 1
ATOM 2555 O O . GLU B 1 159 ? 8.211 15.438 -16.047 1 56.91 159 GLU B O 1
ATOM 2560 N N . LYS B 1 160 ? 6.602 14 -15.867 1 53.47 160 LYS B N 1
ATOM 2561 C CA . LYS B 1 160 ? 7.504 12.969 -15.359 1 53.47 160 LYS B CA 1
ATOM 2562 C C . LYS B 1 160 ? 7.762 11.898 -16.422 1 53.47 160 LYS B C 1
ATOM 2564 O O . LYS B 1 160 ? 6.871 11.555 -17.188 1 53.47 160 LYS B O 1
ATOM 2569 N N . VAL B 1 161 ? 9.164 11.656 -16.547 1 55.94 161 VAL B N 1
ATOM 2570 C CA . VAL B 1 161 ? 9.555 10.594 -17.469 1 55.94 161 VAL B CA 1
ATOM 2571 C C . VAL B 1 161 ? 9.484 9.242 -16.766 1 55.94 161 VAL B C 1
ATOM 2573 O O . VAL B 1 161 ? 10.023 9.078 -15.672 1 55.94 161 VAL B O 1
ATOM 2576 N N . PHE B 1 162 ? 8.477 8.484 -17.25 1 56.75 162 PHE B N 1
ATOM 2577 C CA . PHE B 1 162 ? 8.383 7.152 -16.672 1 56.75 162 PHE B CA 1
ATOM 2578 C C . PHE B 1 162 ? 8.992 6.113 -17.609 1 56.75 162 PHE B C 1
ATOM 2580 O O . PHE B 1 162 ? 9.023 6.305 -18.812 1 56.75 162 PHE B O 1
ATOM 2587 N N . GLU B 1 163 ? 9.672 5.145 -16.875 1 64.19 163 GLU B N 1
ATOM 2588 C CA . GLU B 1 163 ? 10.086 4.008 -17.703 1 64.19 163 GLU B CA 1
ATOM 2589 C C . GLU B 1 163 ? 8.898 3.41 -18.453 1 64.19 163 GLU B C 1
ATOM 2591 O O . GLU B 1 163 ? 7.793 3.338 -17.922 1 64.19 163 GLU B O 1
ATOM 2596 N N . PRO B 1 164 ? 9.172 3.006 -19.641 1 62.72 164 PRO B N 1
ATOM 2597 C CA . PRO B 1 164 ? 8.094 2.408 -20.438 1 62.72 164 PRO B CA 1
ATOM 2598 C C . PRO B 1 164 ? 7.465 1.194 -19.75 1 62.72 164 PRO B C 1
ATOM 2600 O O . PRO B 1 164 ? 8.172 0.407 -19.109 1 62.72 164 PRO B O 1
ATOM 2603 N N . VAL B 1 165 ? 6.121 1.053 -19.812 1 64.38 165 VAL B N 1
ATOM 2604 C CA . VAL B 1 165 ? 5.348 -0.034 -19.219 1 64.38 165 VAL B CA 1
ATOM 2605 C C . VAL B 1 165 ? 5.852 -1.375 -19.75 1 64.38 165 VAL B C 1
ATOM 2607 O O . VAL B 1 165 ? 5.902 -2.361 -19.016 1 64.38 165 VAL B O 1
ATOM 2610 N N . ALA B 1 166 ? 6.281 -1.304 -21 1 63.5 166 ALA B N 1
ATOM 2611 C CA . ALA B 1 166 ? 6.734 -2.535 -21.641 1 63.5 166 ALA B CA 1
ATOM 2612 C C . ALA B 1 166 ?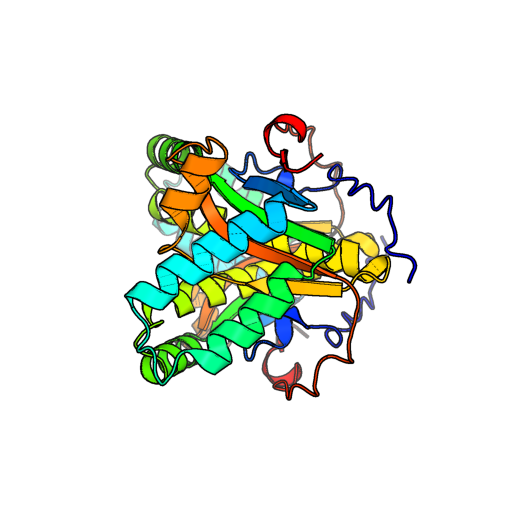 7.934 -3.127 -20.906 1 63.5 166 ALA B C 1
ATOM 2614 O O . ALA B 1 166 ? 8.125 -4.344 -20.891 1 63.5 166 ALA B O 1
ATOM 2615 N N . GLU B 1 167 ? 8.664 -2.26 -20.234 1 66.06 167 GLU B N 1
ATOM 2616 C CA . GLU B 1 167 ? 9.844 -2.723 -19.516 1 66.06 167 GLU B CA 1
ATOM 2617 C C . GLU B 1 167 ? 9.484 -3.232 -18.125 1 66.06 167 GLU B C 1
ATOM 2619 O O . GLU B 1 167 ? 10.25 -3.973 -17.516 1 66.06 167 GLU B O 1
ATOM 2624 N N . ARG B 1 168 ? 8.266 -2.902 -17.75 1 70.5 168 ARG B N 1
ATOM 2625 C CA . ARG B 1 168 ? 7.879 -3.223 -16.391 1 70.5 168 ARG B CA 1
ATOM 2626 C C . ARG B 1 168 ? 6.832 -4.332 -16.359 1 70.5 168 ARG B C 1
ATOM 2628 O O . ARG B 1 168 ? 6.504 -4.859 -15.297 1 70.5 168 ARG B O 1
ATOM 2635 N N . LEU B 1 169 ? 6.336 -4.656 -17.516 1 71.31 169 LEU B N 1
ATOM 2636 C CA . LEU B 1 169 ? 5.309 -5.688 -17.656 1 71.31 169 LEU B CA 1
ATOM 2637 C C . LEU B 1 169 ? 5.824 -6.859 -18.484 1 71.31 169 LEU B C 1
ATOM 2639 O O . LEU B 1 169 ? 6.312 -6.672 -19.594 1 71.31 169 LEU B O 1
ATOM 2643 N N . LYS B 1 170 ? 5.863 -7.996 -17.891 1 73.75 170 LYS B N 1
ATOM 2644 C CA . LYS B 1 170 ? 6.168 -9.219 -18.609 1 73.75 170 LYS B CA 1
ATOM 2645 C C . LYS B 1 170 ? 4.941 -10.125 -18.719 1 73.75 170 LYS B C 1
ATOM 2647 O O . LYS B 1 170 ? 4.211 -10.297 -17.734 1 73.75 170 LYS B O 1
ATOM 2652 N N . VAL B 1 171 ? 4.633 -10.578 -19.891 1 73.94 171 VAL B N 1
ATOM 2653 C CA . VAL B 1 171 ? 3.494 -11.469 -20.109 1 73.94 171 VAL B CA 1
ATOM 2654 C C . VAL B 1 171 ? 3.988 -12.859 -20.5 1 73.94 171 VAL B C 1
ATOM 2656 O O . VAL B 1 171 ? 4.844 -13 -21.375 1 73.94 171 VAL B O 1
ATOM 2659 N N . PHE B 1 172 ? 3.547 -13.781 -19.688 1 71.5 172 PHE B N 1
ATOM 2660 C CA . PHE B 1 172 ? 3.926 -15.164 -19.969 1 71.5 172 PHE B CA 1
ATOM 2661 C C . PHE B 1 172 ? 2.701 -16 -20.312 1 71.5 172 PHE B C 1
ATOM 2663 O O . PHE B 1 172 ? 1.637 -15.82 -19.719 1 71.5 172 PHE B O 1
ATOM 2670 N N . GLY B 1 173 ? 2.869 -17.062 -21.047 1 65 173 GLY B N 1
ATOM 2671 C CA . GLY B 1 173 ? 1.837 -18.031 -21.391 1 65 173 GLY B CA 1
ATOM 2672 C C . GLY B 1 173 ? 1.04 -17.641 -22.625 1 65 173 GLY B C 1
ATOM 2673 O O . GLY B 1 173 ? -0.115 -18.047 -22.781 1 65 173 GLY B O 1
ATOM 2674 N N . ALA B 1 174 ? 1.615 -16.891 -23.688 1 56.84 174 ALA B N 1
ATOM 2675 C CA . ALA B 1 174 ? 0.908 -16.719 -24.953 1 56.84 174 ALA B CA 1
ATOM 2676 C C . ALA B 1 174 ? 0.639 -18.062 -25.625 1 56.84 174 ALA B C 1
ATOM 2678 O O . ALA B 1 174 ? 1.381 -19.016 -25.422 1 56.84 174 ALA B O 1
#

Solvent-accessible surface area (backbone atoms only — not comparable to full-atom values): 19353 Å² total; per-residue (Å²): 132,82,66,70,76,78,71,70,76,76,67,78,75,38,61,76,60,45,43,83,57,40,52,32,38,37,39,22,20,64,68,40,29,42,52,56,48,45,43,42,46,57,45,44,62,74,74,43,56,77,93,69,34,58,71,56,51,56,52,48,52,55,56,43,67,34,65,31,31,37,36,38,28,35,34,47,61,55,41,49,49,50,24,68,74,37,62,94,48,32,82,48,38,62,54,51,51,46,24,44,45,28,29,49,52,45,51,53,50,51,55,37,44,75,64,71,40,26,69,47,83,43,67,84,61,65,74,26,47,64,62,53,26,62,74,68,68,46,63,84,53,44,42,74,69,36,37,35,36,27,33,76,67,86,62,79,78,72,91,72,86,54,79,60,63,74,80,31,46,45,79,44,47,130,133,82,65,70,77,77,72,70,75,75,67,76,78,30,63,76,60,46,43,85,57,40,54,33,39,37,40,22,20,65,69,40,29,40,51,54,47,44,43,42,47,56,44,45,60,74,75,43,56,77,92,69,34,59,72,57,52,57,53,49,51,55,55,42,68,33,63,31,30,35,36,38,28,35,34,46,60,56,42,49,50,48,24,68,75,37,62,93,48,34,83,47,39,65,55,51,52,47,25,44,45,28,30,49,54,45,51,53,50,53,55,38,45,75,61,68,38,28,70,48,84,45,67,83,59,65,74,25,47,64,64,52,26,63,73,71,69,46,62,85,53,44,43,73,67,38,36,35,36,26,34,76,67,87,63,78,79,71,91,73,86,54,78,59,62,74,80,29,45,44,80,42,46,129

Foldseek 3Di:
DCQVPCLPVPCPVPPLVPPVAQKDKDKDADPRQQVLLVLLLVLCPVPDDPVPCVVVVVVSVVSSPFGMKMWIWGQVVVLVVVCVVPVVCNVCSVVSNVVSSVVVVVSVQVSCVVVQKHKDKAASDDRSVVVSCVVVVNDPSIHTGIMMGIHHCPDDDPDDDDDDVVVVDDDDDD/DCQVPCLPVPCVVPPLVPPVAQKDKDKDADPRQQVLLVLLLVLCPVPDDPVPCVVVVVVSVVSSPFGMKMWIWGQQVVLVVVCVVPVVCNVCSVVSNVVSSVVVVVSVQVSSVVSQKHKDKAASDDRSVVVSCVVVVNDPSIHTGIMMGIHHCPDDDPDDDDDDVVVVDDDDDD

Radius of gyration: 21.41 Å; Cα contacts (8 Å, |Δi|>4): 477; chains: 2; bounding box: 43×64×47 Å

pLDDT: mean 78.49, std 20.43, range [17.98, 96.94]

InterPro domains:
  IPR000415 Nitroreductase-like [G3DSA:3.40.109.10] (26-174)
  IPR000415 Nitroreductase-like [SSF55469] (29-173)
  IPR029479 Nitroreductase [PF00881] (32-151)
  IPR033877 Nitroreductase Frm2/Hbn1-like [PTHR43035] (35-173)
  IPR033877 Nitroreductase Frm2/Hbn1-like [cd02140] (28-170)

Organism: Neisseria gonorrhoeae (strain ATCC 700825 / FA 1090) (NCBI:txid242231)

Sequence (348 aa):
MAVASNVSLDMSNPTVLRMGLPLYIASLRRGAIYKVWQFVEDALRAVVPADSFEPTAQKLKLFKAGAATILFYEDQNVVKGLQEQFPAYAANFPVWADQANAMVQYAVWTTLAAVGAGANLQHYNPLPDVAIAKAWNIPENWLLRAQMVIGGIEGAAGEKVFEPVAERLKVFGAMAVASNVSLDMSNPTVLRMGLPLYIASLRRGAIYKVWQFVEDALRAVVPADSFEPTAQKLKLFKAGAATILFYEDQNVVKGLQEQFPAYAANFPVWADQANAMVQYAVWTTLAAVGAGANLQHYNPLPDVAIAKAWNIPENWLLRAQMVIGGIEGAAGEKVFEPVAERLKVFGA

Secondary structure (DSSP, 8-state):
----------TTS-SGGGS---EEEEEEETHHHHHHHHHHHHHHHTTS-GGG-HHHHHHHHHHHTSSEEEEEEEEHHHHHHHHHH-GGGTTTHHHHHHHHHHHHHHHHHHHHHHTT-EEEEE---STTHHHHHHHHT--TTEEEEEEEEEE---S------PPPHHHHEEEE--/----------TTS-TGGGS---EEEEEEETHHHHHHHHHHHHHHHTTS-GGG-HHHHHHHHHHHTSSEEEEEEEEHHHHHHHHHH-GGGTTTHHHHHHHHHHHHHHHHHHHHHHTT-EEEEE---STTHHHHHHHHT--TTEEEEEEEEEE---S------PPPHHHHEEEE--

Nearest PDB structures (foldseek):
  2ifa-assembly3_E  TM=9.666E-01  e=1.884E-16  Streptococcus mutans UA159
  8cqv-assembly1_B  TM=9.725E-01  e=2.549E-16  Bacteroides thetaiotaomicron
  1ywq-assembly1_A-2  TM=9.132E-01  e=5.597E-16  Bacillus cereus ATCC 14579
  4bn6-assembly1_A  TM=9.410E-01  e=9.611E-15  Lactococcus lactis subsp. lactis Il1403
  4bn9-assembly1_A-2  TM=9.372E-01  e=3.033E-14  Lactococcus lactis subsp. lactis Il1403